Protein AF-A0A9N9EMA4-F1 (afdb_monomer)

Nearest PDB structures (foldseek):
  2ebm-assembly1_A  TM=8.941E-01  e=9.787E-07  Homo sapiens
  7zw0-assembly1_sj  TM=5.920E-01  e=2.512E-02  Saccharomyces cerevisiae W303
  4nf9-assembly2_B  TM=5.350E-01  e=1.406E-02  Homo sapiens
  8ppr-assembly1_K  TM=5.468E-01  e=5.997E-02  Homo sapiens
  2z5d-assembly1_B  TM=5.329E-01  e=2.711E-01  Homo sapiens

Organism: NCBI:txid144679

Solvent-accessible surface area (backbone atoms only — not comparable to full-atom values): 15966 Å² total; per-residue (Å²): 62,40,73,64,73,50,89,72,80,72,51,67,50,72,51,67,34,86,48,73,29,84,63,68,44,36,37,32,85,45,86,70,35,43,33,52,42,82,42,66,48,102,87,69,48,82,46,72,47,76,43,74,72,51,79,83,70,85,80,65,79,85,61,46,43,74,45,66,45,51,51,74,40,74,50,78,40,55,44,41,42,45,81,48,84,75,82,83,80,66,91,53,29,69,58,55,52,48,54,51,50,54,50,46,46,72,76,33,71,87,39,52,48,77,78,50,101,49,30,36,30,39,56,42,61,38,89,72,71,84,49,100,67,55,57,27,36,31,47,33,42,31,62,42,90,54,27,43,69,39,76,50,55,74,48,81,44,80,76,39,67,84,79,54,71,72,53,51,53,49,52,53,50,52,46,52,53,54,45,66,76,34,55,69,38,94,41,66,68,58,46,54,49,52,52,30,54,51,46,35,51,52,52,52,49,51,65,73,67,59,73,84,74,50,70,65,62,53,49,55,49,51,52,50,54,53,50,53,52,54,49,51,52,48,51,50,53,49,51,56,48,50,52,51,51,50,53,51,52,50,49,48,68,74,71,45,98,74,74,62,71,67,58,57,54,50,58,53,62,74,70,74,122

pLDDT: mean 77.34, std 13.59, range [36.72, 95.56]

Radius of gyration: 30.65 Å; Cα contacts (8 Å, |Δi|>4): 320; chains: 1; bounding box: 87×60×68 Å

Mean predicted aligned error: 17.31 Å

InterPro domains:
  IPR006575 RWD domain [PF05773] (95-199)
  IPR006575 RWD domain [PS50908] (99-202)
  IPR006575 RWD domain [SM00591] (99-202)
  IPR008775 Phytanoyl-CoA dioxygenase-like [PF05721] (50-92)
  IPR016135 Ubiquitin-conjugating enzyme/RWD-like [G3DSA:3.10.110.10] (98-201)
  IPR016135 Ubiquitin-conjugating enzyme/RWD-like [SSF54495] (92-201)
  IPR040213 GIR2-like [PTHR12292] (93-237)

Sequence (273 aa):
STFLYTKPLSAIGFWFALEDLPWIMDLCAHPISTRFVRAKTGDGKLTTEFIPIDNEVPYDESQFVNEECKAGTLVLIHGSVLHKSEANRSGHYQEEQQQELEVLRSIYPDELEEISSNEYKIKLEPDEQDSLAPITIALHIKYTPTYPYEIPEISIDTLDGSLSPDDHDKLLQGLLNSAQDSLGMAMIFTLASLLKDELTNLEEQARSQGTRVTVAAFLEWREKSNKEKAEKERIEKRMKHLLNLMLRLWRKVMYDESSDEEEVLNLIRSNTD

Secondary structure (DSSP, 8-state):
--SS--SS---EEEEE-SS-BS---EEEE----EEEEEEE-TTS-EEEEEEESSS--PPPGGG-EE--B-TT-EEEEETTEEEE------S-HHHHHHHHHHHHHHH-TTTEEEEETTEEEEEE--S-TTSSS--EEEEEEE--TTTTSS--EEEEEEEES---HHHHHHHHHHHHHHHHHTTTS--HHHHHHHHHHHHHHHHHHHHHHT----HHHHHHHHHHHHHHHHHHHHHHHHHHHHHHHHHHHHHHHHH-S---HHHHHHHHHTT--

Structure (mmCIF, N/CA/C/O backbone):
data_AF-A0A9N9EMA4-F1
#
_entry.id   AF-A0A9N9EMA4-F1
#
loop_
_atom_site.group_PDB
_atom_site.id
_atom_site.type_symbol
_atom_site.label_atom_id
_atom_site.label_alt_id
_atom_site.label_comp_id
_atom_site.label_asym_id
_atom_site.label_entity_id
_atom_site.label_seq_id
_atom_site.pdbx_PDB_ins_code
_atom_site.Cartn_x
_atom_site.Cartn_y
_atom_site.Cartn_z
_atom_site.occupancy
_atom_site.B_iso_or_equiv
_atom_site.auth_seq_id
_atom_site.auth_comp_id
_atom_site.auth_asym_id
_atom_site.auth_atom_id
_atom_site.pdbx_PDB_model_num
ATOM 1 N N . SER A 1 1 ? 25.010 -3.943 -16.802 1.00 72.31 1 SER A N 1
ATOM 2 C CA . SER A 1 1 ? 24.759 -4.235 -15.377 1.00 72.31 1 SER A CA 1
ATOM 3 C C . SER A 1 1 ? 25.877 -3.676 -14.514 1.00 72.31 1 SER A C 1
ATOM 5 O O . SER A 1 1 ? 26.957 -4.251 -14.429 1.00 72.31 1 SER A O 1
ATOM 7 N N . THR A 1 2 ? 25.622 -2.528 -13.890 1.00 75.06 2 THR A N 1
ATOM 8 C CA . THR A 1 2 ? 26.537 -1.879 -12.938 1.00 75.06 2 THR A CA 1
ATOM 9 C C . THR A 1 2 ? 26.629 -2.661 -11.619 1.00 75.06 2 THR A C 1
ATOM 11 O O . THR A 1 2 ? 27.662 -2.633 -10.959 1.00 75.06 2 THR A O 1
ATOM 14 N N . PHE A 1 3 ? 25.586 -3.417 -11.257 1.00 79.12 3 PHE A N 1
ATOM 15 C CA . PHE A 1 3 ? 25.503 -4.176 -10.003 1.00 79.12 3 PHE A CA 1
ATOM 16 C C . PHE A 1 3 ? 26.267 -5.507 -10.012 1.00 79.12 3 PHE A C 1
ATOM 18 O O . PHE A 1 3 ? 26.845 -5.894 -8.999 1.00 79.12 3 PHE A O 1
ATOM 25 N N . LEU A 1 4 ? 26.284 -6.212 -11.148 1.00 76.38 4 LEU A N 1
ATOM 26 C CA . LEU A 1 4 ? 26.937 -7.517 -11.305 1.00 76.38 4 LEU A CA 1
ATOM 27 C C . LEU A 1 4 ? 28.034 -7.426 -12.368 1.00 76.38 4 LEU A C 1
ATOM 29 O O . LEU A 1 4 ? 27.855 -7.827 -13.518 1.00 76.38 4 LEU A O 1
ATOM 33 N N . TYR A 1 5 ? 29.179 -6.870 -11.971 1.00 80.06 5 TYR A N 1
ATOM 34 C CA . TYR A 1 5 ? 30.322 -6.664 -12.858 1.00 80.06 5 TYR A CA 1
ATOM 35 C C . TYR A 1 5 ? 31.318 -7.835 -12.816 1.00 80.06 5 TYR A C 1
ATOM 37 O O . TYR A 1 5 ? 31.772 -8.250 -11.750 1.00 80.06 5 TYR A O 1
ATOM 45 N N . THR A 1 6 ? 31.719 -8.323 -13.992 1.00 82.81 6 THR A N 1
ATOM 46 C CA . THR A 1 6 ? 32.723 -9.386 -14.186 1.00 82.81 6 THR A CA 1
ATOM 47 C C . THR A 1 6 ? 33.794 -8.926 -15.181 1.00 82.81 6 THR A C 1
ATOM 49 O O . THR A 1 6 ? 33.522 -8.098 -16.049 1.00 82.81 6 THR A O 1
ATOM 52 N N . LYS A 1 7 ? 35.034 -9.427 -15.048 1.00 79.06 7 LYS A N 1
ATOM 53 C CA . LYS A 1 7 ? 36.131 -9.150 -15.995 1.00 79.06 7 LYS A CA 1
ATOM 54 C C . LYS A 1 7 ? 36.783 -10.470 -16.450 1.00 79.06 7 LYS A C 1
ATOM 56 O O . LYS A 1 7 ? 37.479 -11.073 -15.632 1.00 79.06 7 LYS A O 1
ATOM 61 N N . PRO A 1 8 ? 36.605 -10.910 -17.716 1.00 83.00 8 PRO A N 1
ATOM 62 C CA . PRO A 1 8 ? 35.772 -10.304 -18.770 1.00 83.00 8 PRO A CA 1
ATOM 63 C C . PRO A 1 8 ? 34.277 -10.339 -18.416 1.00 83.00 8 PRO A C 1
ATOM 65 O O . PRO A 1 8 ? 33.882 -11.086 -17.523 1.00 83.00 8 PRO A O 1
ATOM 68 N N . LEU A 1 9 ? 33.459 -9.536 -19.104 1.00 80.75 9 LEU A N 1
ATOM 69 C CA . LEU A 1 9 ? 32.008 -9.549 -18.907 1.00 80.75 9 LEU A CA 1
ATOM 70 C C . LEU A 1 9 ? 31.449 -10.920 -19.295 1.00 80.75 9 LEU A C 1
ATOM 72 O O . LEU A 1 9 ? 31.422 -11.276 -20.469 1.00 80.75 9 LEU A O 1
ATOM 76 N N . SER A 1 10 ? 31.043 -11.689 -18.291 1.00 84.75 10 SER A N 1
ATOM 77 C CA . SER A 1 10 ? 30.515 -13.049 -18.435 1.00 84.75 10 SER A CA 1
ATOM 78 C C . SER A 1 10 ? 29.149 -13.237 -17.778 1.00 84.75 10 SER A C 1
ATOM 80 O O . SER A 1 10 ? 28.500 -14.256 -17.998 1.00 84.75 10 SER A O 1
ATOM 82 N N . ALA A 1 11 ? 28.699 -12.269 -16.977 1.00 82.94 11 ALA A N 1
ATOM 83 C CA . ALA A 1 11 ? 27.374 -12.293 -16.376 1.00 82.94 11 ALA A CA 1
ATOM 84 C C . ALA A 1 11 ? 26.292 -12.061 -17.445 1.00 82.94 11 ALA A C 1
ATOM 86 O O . ALA A 1 11 ? 26.328 -11.063 -18.171 1.00 82.94 11 ALA A O 1
ATOM 87 N N . ILE A 1 12 ? 25.325 -12.976 -17.506 1.00 85.06 12 ILE A N 1
ATOM 88 C CA . ILE A 1 12 ? 24.153 -12.912 -18.382 1.00 85.06 12 ILE A CA 1
ATOM 89 C C . ILE A 1 12 ? 22.919 -12.944 -17.482 1.00 85.06 12 ILE A C 1
ATOM 91 O O . ILE A 1 12 ? 22.769 -13.852 -16.664 1.00 85.06 12 ILE A O 1
ATOM 95 N N . GLY A 1 13 ? 22.066 -11.931 -17.611 1.00 84.25 13 GLY A N 1
ATOM 96 C CA . GLY A 1 13 ? 20.731 -11.943 -17.026 1.00 84.25 13 GLY A CA 1
ATOM 97 C C . GLY A 1 13 ? 19.784 -12.728 -17.922 1.00 84.25 13 GLY A C 1
ATOM 98 O O . GLY A 1 13 ? 19.983 -12.804 -19.133 1.00 84.25 13 GLY A O 1
ATOM 99 N N . PHE A 1 14 ? 18.747 -13.311 -17.344 1.00 87.62 14 PHE A N 1
ATOM 100 C CA . PHE A 1 14 ? 17.660 -13.889 -18.116 1.00 87.62 14 PHE A CA 1
ATOM 101 C C . PHE A 1 14 ? 16.342 -13.640 -17.399 1.00 87.62 14 PHE A C 1
ATOM 103 O O . PHE A 1 14 ? 16.311 -13.500 -16.177 1.00 87.62 14 PHE A O 1
ATOM 110 N N . TRP A 1 15 ? 15.263 -13.605 -18.166 1.00 86.19 15 TRP A N 1
ATOM 111 C CA . TRP A 1 15 ? 13.903 -13.532 -17.644 1.00 86.19 15 TRP A CA 1
ATOM 112 C C . TRP A 1 15 ? 12.963 -14.387 -18.495 1.00 86.19 15 TRP A C 1
ATOM 114 O O . TRP A 1 15 ? 13.274 -14.729 -19.639 1.00 86.19 15 TRP A O 1
ATOM 124 N N . PHE A 1 16 ? 11.821 -14.745 -17.924 1.00 89.75 16 PHE A N 1
ATOM 125 C CA . PHE A 1 16 ? 10.746 -15.416 -18.640 1.00 89.75 16 PHE A CA 1
ATOM 126 C C . PHE A 1 16 ? 9.541 -14.487 -18.672 1.00 89.75 16 PHE A C 1
ATOM 128 O O . PHE A 1 16 ? 9.101 -14.026 -17.621 1.00 89.75 16 PHE A O 1
ATOM 135 N N . ALA A 1 17 ? 9.004 -14.238 -19.862 1.00 87.88 17 ALA A N 1
ATOM 136 C CA . ALA A 1 17 ? 7.715 -13.577 -19.991 1.00 87.88 17 ALA A CA 1
ATOM 137 C C . ALA A 1 17 ? 6.626 -14.547 -19.513 1.00 87.88 17 ALA A C 1
ATOM 139 O O . ALA A 1 17 ? 6.469 -15.627 -20.082 1.00 87.88 17 ALA A O 1
ATOM 140 N N . LEU A 1 18 ? 5.913 -14.206 -18.440 1.00 84.88 18 LEU A N 1
ATOM 141 C CA . LEU A 1 18 ? 4.804 -15.027 -17.933 1.00 84.88 18 LEU A CA 1
ATOM 142 C C . LEU A 1 18 ? 3.509 -14.778 -18.715 1.00 84.88 18 LEU A C 1
ATOM 144 O O . LEU A 1 18 ? 2.671 -15.669 -18.822 1.00 84.88 18 LEU A O 1
ATOM 148 N N . GLU A 1 19 ? 3.399 -13.598 -19.315 1.00 83.19 19 GLU A N 1
ATOM 149 C CA . GLU A 1 19 ? 2.277 -13.137 -20.122 1.00 83.19 19 GLU A CA 1
ATOM 150 C C . GLU A 1 19 ? 2.773 -12.457 -21.405 1.00 83.19 19 GLU A C 1
ATOM 152 O O . GLU A 1 19 ? 3.978 -12.273 -21.602 1.00 83.19 19 GLU A O 1
ATOM 157 N N . ASP A 1 20 ? 1.847 -12.142 -22.308 1.00 84.44 20 ASP A N 1
ATOM 158 C CA . ASP A 1 20 ? 2.153 -11.382 -23.515 1.00 84.44 20 ASP A CA 1
ATOM 159 C C . ASP A 1 20 ? 2.475 -9.935 -23.132 1.00 84.44 20 ASP A C 1
ATOM 161 O O . ASP A 1 20 ? 1.630 -9.218 -22.605 1.00 84.44 20 ASP A O 1
ATOM 165 N N . LEU A 1 21 ? 3.692 -9.501 -23.440 1.00 75.88 21 LEU A N 1
ATOM 166 C CA . LEU A 1 21 ? 4.199 -8.170 -23.149 1.00 75.88 21 LEU A CA 1
ATOM 167 C C . LEU A 1 21 ? 4.350 -7.408 -24.472 1.00 75.88 21 LEU A C 1
ATOM 169 O O . LEU A 1 21 ? 5.327 -7.626 -25.194 1.00 75.88 21 LEU A O 1
ATOM 173 N N . PRO A 1 22 ? 3.401 -6.519 -24.819 1.00 69.56 22 PRO A N 1
ATOM 174 C CA . PRO A 1 22 ? 3.507 -5.694 -26.022 1.00 69.56 22 PRO A CA 1
ATOM 175 C C . PRO A 1 22 ? 4.654 -4.680 -25.937 1.00 69.56 22 PRO A C 1
ATOM 177 O O . PRO A 1 22 ? 5.000 -4.072 -26.937 1.00 69.56 22 PRO A O 1
ATOM 180 N N . TRP A 1 23 ? 5.249 -4.505 -24.756 1.00 68.31 23 TRP A N 1
ATOM 181 C CA . TRP A 1 23 ? 6.386 -3.623 -24.535 1.00 68.31 23 TRP A CA 1
ATOM 182 C C . TRP A 1 23 ? 7.182 -4.199 -23.381 1.00 68.31 23 TRP A C 1
ATOM 184 O O . TRP A 1 23 ? 6.759 -4.107 -22.229 1.00 68.31 23 TRP A O 1
ATOM 194 N N . ILE A 1 24 ? 8.294 -4.866 -23.671 1.00 59.44 24 ILE A N 1
ATOM 195 C CA . ILE A 1 24 ? 9.042 -5.519 -22.604 1.00 59.44 24 ILE A CA 1
ATOM 196 C C . ILE A 1 24 ? 9.982 -4.534 -21.907 1.00 59.44 24 ILE A C 1
ATOM 198 O O . ILE A 1 24 ? 10.194 -4.668 -20.706 1.00 59.44 24 ILE A O 1
ATOM 202 N N . MET A 1 25 ? 10.544 -3.564 -22.648 1.00 66.62 25 MET A N 1
ATOM 203 C CA . MET A 1 25 ? 11.559 -2.631 -22.150 1.00 66.62 25 MET A CA 1
ATOM 204 C C . MET A 1 25 ? 12.140 -1.725 -23.224 1.00 66.62 25 MET A C 1
ATOM 206 O O . MET A 1 25 ? 12.281 -2.162 -24.361 1.00 66.62 25 MET A O 1
ATOM 210 N N . ASP A 1 26 ? 12.669 -0.577 -22.804 1.00 68.56 26 ASP A N 1
ATOM 211 C CA . ASP A 1 26 ? 13.637 0.185 -23.587 1.00 68.56 26 ASP A CA 1
ATOM 212 C C . ASP A 1 26 ? 15.054 -0.333 -23.289 1.00 68.56 26 ASP A C 1
ATOM 214 O O . ASP A 1 26 ? 15.593 -0.166 -22.184 1.00 68.56 26 ASP A O 1
ATOM 218 N N . LEU A 1 27 ? 15.671 -0.976 -24.284 1.00 77.31 27 LEU A N 1
ATOM 219 C CA . LEU A 1 27 ? 17.009 -1.564 -24.186 1.00 77.31 27 LEU A CA 1
ATOM 220 C C . LEU A 1 27 ? 17.984 -0.877 -25.140 1.00 77.31 27 LEU A C 1
ATOM 222 O O . LEU A 1 27 ? 17.665 -0.652 -26.305 1.00 77.31 27 LEU A O 1
ATOM 226 N N . CYS A 1 28 ? 19.213 -0.629 -24.687 1.00 78.75 28 CYS A N 1
ATOM 227 C CA . CYS A 1 28 ? 20.312 -0.275 -25.584 1.00 78.75 28 CYS A CA 1
ATOM 228 C C . CYS A 1 28 ? 21.607 -0.991 -25.182 1.00 78.75 28 CYS A C 1
ATOM 230 O O . CYS A 1 28 ? 21.853 -1.284 -24.008 1.00 78.75 28 CYS A O 1
ATOM 232 N N . ALA A 1 29 ? 22.449 -1.319 -26.160 1.00 80.25 29 ALA A N 1
ATOM 233 C CA . ALA A 1 29 ? 23.765 -1.887 -25.893 1.00 80.25 29 ALA A CA 1
ATOM 234 C C . ALA A 1 29 ? 24.763 -0.752 -25.637 1.00 80.25 29 ALA A C 1
ATOM 236 O O . ALA A 1 29 ? 25.068 0.008 -26.552 1.00 80.25 29 ALA A O 1
ATOM 237 N N . HIS A 1 30 ? 25.311 -0.666 -24.422 1.00 79.62 30 HIS A N 1
ATOM 238 C CA . HIS A 1 30 ? 26.237 0.405 -24.050 1.00 79.62 30 HIS A CA 1
ATOM 239 C C . HIS A 1 30 ? 27.379 -0.091 -23.151 1.00 79.62 30 HIS A C 1
ATOM 241 O O . HIS A 1 30 ? 27.178 -0.970 -22.305 1.00 79.62 30 HIS A O 1
ATOM 247 N N . PRO A 1 31 ? 28.600 0.456 -23.282 1.00 80.00 31 PRO A N 1
ATOM 248 C CA . PRO A 1 31 ? 29.682 0.165 -22.349 1.00 80.00 31 PRO A CA 1
ATOM 249 C C . PRO A 1 31 ? 29.303 0.504 -20.902 1.00 80.00 31 PRO A C 1
ATOM 251 O O . PRO A 1 31 ? 28.641 1.502 -20.621 1.00 80.00 31 PRO A O 1
ATOM 254 N N . ILE A 1 32 ? 29.758 -0.322 -19.961 1.00 77.69 32 ILE A N 1
ATOM 255 C CA . ILE A 1 32 ? 29.522 -0.092 -18.534 1.00 77.69 32 ILE A CA 1
ATOM 256 C C . ILE A 1 32 ? 30.494 0.985 -18.042 1.00 77.69 32 ILE A C 1
ATOM 258 O O . ILE A 1 32 ? 31.699 0.750 -18.004 1.00 77.69 32 ILE A O 1
ATOM 262 N N . SER A 1 33 ? 29.973 2.138 -17.622 1.00 80.06 33 SER A N 1
ATOM 263 C CA . SER A 1 33 ? 30.776 3.250 -17.093 1.00 80.06 33 SER A CA 1
ATOM 264 C C . SER A 1 33 ? 31.091 3.116 -15.600 1.00 80.06 33 SER A C 1
ATOM 266 O O . SER A 1 33 ? 32.135 3.582 -15.145 1.00 80.06 33 SER A O 1
ATOM 268 N N . THR A 1 34 ? 30.228 2.450 -14.827 1.00 83.75 34 THR A N 1
ATOM 269 C CA . THR A 1 34 ? 30.353 2.328 -13.366 1.00 83.75 34 THR A CA 1
ATOM 270 C C . THR A 1 34 ? 30.107 0.902 -12.878 1.00 83.75 34 THR A C 1
ATOM 272 O O . THR A 1 34 ? 29.371 0.126 -13.486 1.00 83.75 34 THR A O 1
ATOM 275 N N . ARG A 1 35 ? 30.712 0.536 -11.746 1.00 85.62 35 ARG A N 1
ATOM 276 C CA . ARG A 1 35 ? 30.407 -0.712 -11.032 1.00 85.62 35 ARG A CA 1
ATOM 277 C C . ARG A 1 35 ? 30.084 -0.449 -9.572 1.00 85.62 35 ARG A C 1
ATOM 279 O O . ARG A 1 35 ? 30.743 0.353 -8.920 1.00 85.62 35 ARG A O 1
ATOM 286 N N . PHE A 1 36 ? 29.113 -1.187 -9.063 1.00 87.19 36 PHE A N 1
ATOM 287 C CA . PHE A 1 36 ? 28.751 -1.236 -7.660 1.00 87.19 36 PHE A CA 1
ATOM 288 C C . PHE A 1 36 ? 29.726 -2.142 -6.909 1.00 87.19 36 PHE A C 1
ATOM 290 O O . PHE A 1 36 ? 29.945 -3.294 -7.293 1.00 87.19 36 PHE A O 1
ATOM 297 N N . VAL A 1 37 ? 30.334 -1.632 -5.843 1.00 86.62 37 VAL A N 1
ATOM 298 C CA . VAL A 1 37 ? 31.290 -2.374 -5.019 1.00 86.62 37 VAL A CA 1
ATOM 299 C C . VAL A 1 37 ? 30.958 -2.239 -3.542 1.00 86.62 37 VAL A C 1
ATOM 301 O O . VAL A 1 3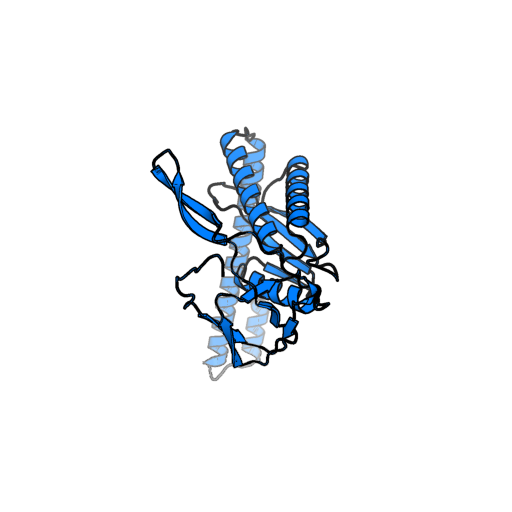7 ? 30.397 -1.242 -3.093 1.00 86.62 37 VAL A O 1
ATOM 304 N N . ARG A 1 38 ? 31.343 -3.252 -2.761 1.00 86.75 38 ARG A N 1
ATOM 305 C CA . ARG A 1 38 ? 31.397 -3.123 -1.302 1.00 86.75 38 ARG A CA 1
ATOM 306 C C . ARG A 1 38 ? 32.630 -2.310 -0.930 1.00 86.75 38 ARG A C 1
ATOM 308 O O . ARG A 1 38 ? 33.738 -2.664 -1.329 1.00 86.75 38 ARG A O 1
ATOM 315 N N . ALA A 1 39 ? 32.429 -1.280 -0.126 1.00 84.06 39 ALA A N 1
ATOM 316 C CA . ALA A 1 39 ? 33.472 -0.405 0.382 1.00 84.06 39 ALA A CA 1
ATOM 317 C C . ALA A 1 39 ? 33.503 -0.431 1.913 1.00 84.06 39 ALA A C 1
ATOM 319 O O . ALA A 1 39 ? 32.638 -1.019 2.567 1.00 84.06 39 ALA A O 1
ATOM 320 N N . LYS A 1 40 ? 34.535 0.179 2.497 1.00 85.25 40 LYS A N 1
ATOM 321 C CA . LYS A 1 40 ? 34.630 0.398 3.942 1.00 85.25 40 LYS A CA 1
ATOM 322 C C . LYS A 1 40 ? 34.674 1.889 4.215 1.00 85.25 40 LYS A C 1
ATOM 324 O O . LYS A 1 40 ? 35.474 2.594 3.606 1.00 85.25 40 LYS A O 1
ATOM 329 N N . THR A 1 41 ? 33.849 2.353 5.140 1.00 79.00 41 THR A N 1
ATOM 330 C CA . THR A 1 41 ? 33.943 3.715 5.668 1.00 79.00 41 THR A CA 1
ATOM 331 C C . THR A 1 41 ? 35.192 3.857 6.547 1.00 79.00 41 THR A C 1
ATOM 333 O O . THR A 1 41 ? 35.785 2.862 6.974 1.00 79.00 41 THR A O 1
ATOM 336 N N . GLY A 1 42 ? 35.630 5.093 6.812 1.00 76.50 42 GLY A N 1
ATOM 337 C CA . GLY A 1 42 ? 36.849 5.371 7.592 1.00 76.50 42 GLY A CA 1
ATOM 338 C C . GLY A 1 42 ? 36.845 4.804 9.023 1.00 76.50 42 GLY A C 1
ATOM 339 O O . GLY A 1 42 ? 37.906 4.615 9.609 1.00 76.50 42 GLY A O 1
ATOM 340 N N . ASP A 1 43 ? 35.669 4.477 9.561 1.00 82.81 43 ASP A N 1
ATOM 341 C CA . ASP A 1 43 ? 35.428 3.805 10.845 1.00 82.81 43 ASP A CA 1
ATOM 342 C C . ASP A 1 43 ? 35.364 2.263 10.737 1.00 82.81 43 ASP A C 1
ATOM 344 O O . ASP A 1 43 ? 35.086 1.576 11.718 1.00 82.81 43 ASP A O 1
ATOM 348 N N . GLY A 1 44 ? 35.632 1.694 9.557 1.00 82.12 44 GLY A N 1
ATOM 349 C CA . GLY A 1 44 ? 35.716 0.250 9.325 1.00 82.12 44 GLY A CA 1
ATOM 350 C C . GLY A 1 44 ? 34.380 -0.459 9.081 1.00 82.12 44 GLY A C 1
ATOM 351 O O . GLY A 1 44 ? 34.388 -1.678 8.874 1.00 82.12 44 GLY A O 1
ATOM 352 N N . LYS A 1 45 ? 33.248 0.259 9.061 1.00 86.19 45 LYS A N 1
ATOM 353 C CA . LYS A 1 45 ? 31.943 -0.318 8.698 1.00 86.19 45 LYS A CA 1
ATOM 354 C C . LYS A 1 45 ? 31.879 -0.620 7.203 1.00 86.19 45 LYS A C 1
ATOM 356 O O . LYS A 1 45 ? 32.481 0.064 6.380 1.00 86.19 45 LYS A O 1
ATOM 361 N N . LEU A 1 46 ? 31.154 -1.680 6.852 1.00 86.25 46 LEU A N 1
ATOM 362 C CA . LEU A 1 46 ? 30.902 -2.030 5.457 1.00 86.25 46 LEU A CA 1
ATOM 363 C C . LEU A 1 46 ? 29.816 -1.113 4.893 1.00 86.25 46 LEU A C 1
ATOM 365 O O . LEU A 1 46 ? 28.759 -0.958 5.496 1.00 86.25 46 LEU A O 1
ATOM 369 N N . THR A 1 47 ? 30.085 -0.546 3.725 1.00 87.94 47 THR A N 1
ATOM 370 C CA . THR A 1 47 ? 29.142 0.235 2.924 1.00 87.94 47 THR A CA 1
ATOM 371 C C . THR A 1 47 ? 29.185 -0.252 1.474 1.00 87.94 47 THR A C 1
ATOM 373 O O . THR A 1 47 ? 29.888 -1.212 1.138 1.00 87.94 47 THR A O 1
ATOM 376 N N . THR A 1 48 ? 28.437 0.402 0.601 1.00 89.81 48 THR A N 1
ATOM 377 C CA . THR A 1 48 ? 28.458 0.174 -0.839 1.00 89.81 48 THR A CA 1
ATOM 378 C C . THR A 1 48 ? 28.602 1.491 -1.579 1.00 89.81 48 THR A C 1
ATOM 380 O O . THR A 1 48 ? 28.013 2.488 -1.174 1.00 89.81 48 THR A O 1
ATOM 383 N N . GLU A 1 49 ? 29.352 1.491 -2.673 1.00 89.69 49 GLU A N 1
ATOM 384 C CA . GLU A 1 49 ? 29.545 2.670 -3.516 1.00 89.69 49 GLU A CA 1
ATOM 385 C C . GLU A 1 49 ? 29.611 2.277 -4.995 1.00 89.69 49 GLU A C 1
ATOM 387 O O . GLU A 1 49 ? 29.897 1.127 -5.339 1.00 89.69 49 GLU A O 1
ATOM 392 N N . PHE A 1 50 ? 29.356 3.241 -5.877 1.00 88.19 50 PHE A N 1
ATOM 393 C CA . PHE A 1 50 ? 29.610 3.093 -7.305 1.00 88.19 50 PHE A CA 1
ATOM 394 C C . PHE A 1 50 ? 30.971 3.691 -7.632 1.00 88.19 50 PHE A C 1
ATOM 396 O O . PHE A 1 50 ? 31.215 4.863 -7.356 1.00 88.19 50 PHE A O 1
ATOM 403 N N . ILE A 1 51 ? 31.843 2.896 -8.248 1.00 86.50 51 ILE A N 1
ATOM 404 C CA . ILE A 1 51 ? 33.144 3.361 -8.726 1.00 86.50 51 ILE A CA 1
ATOM 405 C C . ILE A 1 51 ? 33.187 3.369 -10.257 1.00 86.50 51 ILE A C 1
ATOM 407 O O . ILE A 1 51 ? 32.663 2.440 -10.886 1.00 86.50 51 ILE A O 1
ATOM 411 N N . PRO A 1 52 ? 33.813 4.384 -10.872 1.00 85.25 52 PRO A N 1
ATOM 412 C CA . PRO A 1 52 ? 33.974 4.445 -12.318 1.00 85.25 52 PRO A CA 1
ATOM 413 C C . PRO A 1 52 ? 34.903 3.325 -12.810 1.00 85.25 52 PRO A C 1
ATOM 415 O O . PRO A 1 52 ? 35.843 2.925 -12.117 1.00 85.25 52 PRO A O 1
ATOM 418 N N . ILE A 1 53 ? 34.613 2.799 -13.999 1.00 77.25 53 ILE A N 1
ATOM 419 C CA . ILE A 1 53 ? 35.421 1.778 -14.682 1.00 77.25 53 ILE A CA 1
ATOM 420 C C . ILE A 1 53 ? 36.254 2.424 -15.791 1.00 77.25 53 ILE A C 1
ATOM 422 O O . ILE A 1 53 ? 37.454 2.172 -15.843 1.00 77.25 53 ILE A O 1
ATOM 426 N N . ASP A 1 54 ? 35.622 3.278 -16.602 1.00 69.06 54 ASP A N 1
ATOM 427 C CA . ASP A 1 54 ? 36.204 4.056 -17.704 1.00 69.06 54 ASP A CA 1
ATOM 428 C C . ASP A 1 54 ? 35.574 5.469 -17.739 1.00 69.06 54 ASP A C 1
ATOM 430 O O . ASP A 1 54 ? 34.681 5.772 -16.943 1.00 69.06 54 ASP A O 1
ATOM 434 N N . ASN A 1 55 ? 36.030 6.345 -18.648 1.00 66.88 55 ASN A N 1
ATOM 435 C CA . ASN A 1 55 ? 35.418 7.665 -18.867 1.00 66.88 55 ASN A CA 1
ATOM 436 C C . ASN A 1 55 ? 33.917 7.518 -19.168 1.00 66.88 55 ASN A C 1
ATOM 438 O O . ASN A 1 55 ? 33.531 6.647 -19.948 1.00 66.88 55 ASN A O 1
ATOM 442 N N . GLU A 1 56 ? 33.083 8.386 -18.589 1.00 65.94 56 GLU A N 1
ATOM 443 C CA . GLU A 1 56 ? 31.652 8.424 -18.899 1.00 65.94 56 GLU A CA 1
ATOM 444 C C . GLU A 1 56 ? 31.447 8.613 -20.405 1.00 65.94 56 GLU A C 1
ATOM 446 O O . GLU A 1 56 ? 31.799 9.645 -20.976 1.00 65.94 56 GLU A O 1
ATOM 451 N N . VAL A 1 57 ? 30.887 7.591 -21.051 1.00 73.06 57 VAL A N 1
ATOM 452 C CA . VAL A 1 57 ? 30.405 7.679 -22.427 1.00 73.06 57 VAL A CA 1
ATOM 453 C C . VAL A 1 57 ? 28.914 7.995 -22.337 1.00 73.06 57 VAL A C 1
ATOM 455 O O . VAL A 1 57 ? 28.169 7.148 -21.833 1.00 73.06 57 VAL A O 1
ATOM 458 N N . PRO A 1 58 ? 28.457 9.176 -22.786 1.00 77.44 58 PRO A N 1
ATOM 459 C CA . PRO A 1 58 ? 27.032 9.464 -22.888 1.00 77.44 58 PRO A CA 1
ATOM 460 C C . PRO A 1 58 ? 26.364 8.430 -23.797 1.00 77.44 58 PRO A C 1
ATOM 462 O O . PRO A 1 58 ? 26.927 8.069 -24.833 1.00 77.44 58 PRO A O 1
ATOM 465 N N . TYR A 1 59 ? 25.192 7.938 -23.409 1.00 75.88 59 TYR A N 1
ATOM 466 C CA . TYR A 1 59 ? 24.356 7.131 -24.293 1.00 75.88 59 TYR A CA 1
ATOM 467 C C . TYR A 1 59 ? 23.395 8.039 -25.061 1.00 75.88 59 TYR A C 1
ATOM 469 O O . TYR A 1 59 ? 22.988 9.092 -24.570 1.00 75.88 59 TYR A O 1
ATOM 477 N N . ASP A 1 60 ? 23.053 7.636 -26.277 1.00 83.44 60 ASP A N 1
ATOM 478 C CA . ASP A 1 60 ? 22.073 8.321 -27.113 1.00 83.44 60 ASP A CA 1
ATOM 479 C C . ASP A 1 60 ? 20.687 7.729 -26.832 1.00 83.44 60 ASP A C 1
ATOM 481 O O . ASP A 1 60 ? 20.473 6.529 -27.010 1.00 83.44 60 ASP A O 1
ATOM 485 N N . GLU A 1 61 ? 19.745 8.558 -26.377 1.00 80.62 61 GLU A N 1
ATOM 486 C CA . GLU A 1 61 ? 18.380 8.116 -26.066 1.00 80.62 61 GLU A CA 1
ATOM 487 C C . GLU A 1 61 ? 17.655 7.521 -27.282 1.00 80.62 61 GLU A C 1
ATOM 489 O O . GLU A 1 61 ? 16.787 6.671 -27.118 1.00 80.62 61 GLU A O 1
ATOM 494 N N . SER A 1 62 ? 18.043 7.891 -28.507 1.00 83.12 62 SER A N 1
ATOM 495 C CA . SER A 1 62 ? 17.443 7.341 -29.728 1.00 83.12 62 SER A CA 1
ATOM 496 C C . SER A 1 62 ? 17.846 5.892 -30.028 1.00 83.12 62 SER A C 1
ATOM 498 O O . SER A 1 62 ? 17.250 5.256 -30.895 1.00 83.12 62 SER A O 1
ATOM 500 N N . GLN A 1 63 ? 18.850 5.355 -29.325 1.00 84.44 63 GLN A N 1
ATOM 501 C CA . GLN A 1 63 ? 19.308 3.972 -29.492 1.00 84.44 63 GLN A CA 1
ATOM 502 C C . GLN A 1 63 ? 18.510 2.966 -28.665 1.00 84.44 63 GLN A C 1
ATOM 504 O O . GLN A 1 63 ? 18.744 1.762 -28.791 1.00 84.44 63 GLN A O 1
ATOM 509 N N . PHE A 1 64 ? 17.610 3.439 -27.804 1.00 83.75 64 PHE A N 1
ATOM 510 C CA . PHE A 1 64 ? 16.733 2.563 -27.049 1.00 83.75 64 PHE A CA 1
ATOM 511 C C . PHE A 1 64 ? 15.666 1.993 -27.972 1.00 83.75 64 PHE A C 1
ATOM 513 O O . PHE A 1 64 ? 14.953 2.725 -28.658 1.00 83.75 64 PHE A O 1
ATOM 520 N N . VAL A 1 65 ? 15.591 0.668 -27.996 1.00 81.75 65 VAL A N 1
ATOM 521 C CA . VAL A 1 65 ? 14.587 -0.064 -28.759 1.00 81.75 65 VAL A CA 1
ATOM 522 C C . VAL A 1 65 ? 13.638 -0.762 -27.809 1.00 81.75 65 VAL A C 1
ATOM 524 O O . VAL A 1 65 ? 14.063 -1.325 -26.796 1.00 81.75 65 VAL A O 1
ATOM 527 N N . ASN A 1 66 ? 12.362 -0.706 -28.171 1.00 77.38 66 ASN A N 1
ATOM 528 C CA . ASN A 1 66 ? 11.312 -1.444 -27.508 1.00 77.38 66 ASN A CA 1
ATOM 529 C C . ASN A 1 66 ? 11.089 -2.767 -28.240 1.00 77.38 66 ASN A C 1
ATOM 531 O O . ASN A 1 66 ? 10.948 -2.776 -29.463 1.00 77.38 66 ASN A O 1
ATOM 535 N N . GLU A 1 67 ? 11.081 -3.868 -27.497 1.00 77.81 67 GLU A N 1
ATOM 536 C CA . GLU A 1 67 ? 10.864 -5.204 -28.049 1.00 77.81 67 GLU A CA 1
ATOM 537 C C . GLU A 1 67 ? 9.601 -5.817 -27.443 1.00 77.81 67 GLU A C 1
ATOM 539 O O . GLU A 1 67 ? 9.420 -5.818 -26.221 1.00 77.81 67 GLU A O 1
ATOM 544 N N . GLU A 1 68 ? 8.736 -6.359 -28.300 1.00 82.44 68 GLU A N 1
ATOM 545 C CA . GLU A 1 68 ? 7.565 -7.122 -27.873 1.00 82.44 68 GLU A CA 1
ATOM 546 C C . GLU A 1 68 ? 7.963 -8.564 -27.549 1.00 82.44 68 GLU A C 1
ATOM 548 O O . GLU A 1 68 ? 8.872 -9.145 -28.149 1.00 82.44 68 GLU A O 1
ATOM 553 N N . CYS A 1 69 ? 7.248 -9.188 -26.621 1.00 83.38 69 CYS A N 1
ATOM 554 C CA . CYS A 1 69 ? 7.572 -10.525 -26.162 1.00 83.38 69 CYS A CA 1
ATOM 555 C C . CYS A 1 69 ? 6.311 -11.317 -25.830 1.00 83.38 69 CYS A C 1
ATOM 557 O O . CYS A 1 69 ? 5.388 -10.808 -25.203 1.00 83.38 69 CYS A O 1
ATOM 559 N N . LYS A 1 70 ? 6.254 -12.580 -26.252 1.00 90.00 70 LYS A N 1
ATOM 560 C CA . LYS A 1 70 ? 5.107 -13.458 -25.987 1.00 90.00 70 LYS A CA 1
ATOM 561 C C . LYS A 1 70 ? 5.289 -14.255 -24.706 1.00 90.00 70 LYS A C 1
ATOM 563 O O . LYS A 1 70 ? 6.423 -14.590 -24.350 1.00 90.00 70 LYS A O 1
ATOM 568 N N . ALA A 1 71 ? 4.180 -14.627 -24.074 1.00 92.00 71 ALA A N 1
ATOM 569 C CA . ALA A 1 71 ? 4.181 -15.515 -22.920 1.00 92.00 71 ALA A CA 1
ATOM 570 C C . ALA A 1 71 ? 5.004 -16.788 -23.207 1.00 92.00 71 ALA A C 1
ATOM 572 O O . ALA A 1 71 ? 4.906 -17.396 -24.274 1.00 92.00 71 ALA A O 1
ATOM 573 N N . GLY A 1 72 ? 5.842 -17.187 -22.253 1.00 90.88 72 GLY A N 1
ATOM 574 C CA . GLY A 1 72 ? 6.758 -18.324 -22.354 1.00 90.88 72 GLY A CA 1
ATOM 575 C C . GLY A 1 72 ? 8.106 -18.023 -23.018 1.00 90.88 72 GLY A C 1
ATOM 576 O O . GLY A 1 72 ? 8.958 -18.910 -23.082 1.00 90.88 72 GLY A O 1
ATOM 577 N N . THR A 1 73 ? 8.343 -16.798 -23.490 1.00 92.00 73 THR A N 1
ATOM 578 C CA . THR A 1 73 ? 9.628 -16.428 -24.098 1.00 92.00 73 THR A CA 1
ATOM 579 C C . THR A 1 73 ? 10.715 -16.270 -23.034 1.00 92.00 73 THR A C 1
ATOM 581 O O . THR A 1 73 ? 10.542 -15.549 -22.050 1.00 92.00 73 THR A O 1
ATOM 584 N N . LEU A 1 74 ? 11.864 -16.913 -23.259 1.00 90.50 74 LEU A N 1
ATOM 585 C CA . LEU A 1 74 ? 13.103 -16.666 -22.523 1.00 90.50 74 LEU A CA 1
ATOM 586 C C . LEU A 1 74 ? 13.905 -15.588 -23.249 1.00 90.50 74 LEU A C 1
ATOM 588 O O . LEU A 1 74 ? 14.349 -15.817 -24.374 1.00 90.50 74 LEU A O 1
ATOM 592 N N . VAL A 1 75 ? 14.161 -14.457 -22.599 1.00 86.62 75 VAL A N 1
ATOM 593 C CA . VAL A 1 75 ? 15.111 -13.470 -23.137 1.00 86.62 75 VAL A CA 1
ATOM 594 C C . VAL A 1 75 ? 16.392 -13.509 -22.327 1.00 86.62 75 VAL A C 1
ATOM 596 O O . VAL A 1 75 ? 16.383 -13.660 -21.103 1.00 86.62 75 VAL A O 1
ATOM 599 N N . LEU A 1 76 ? 17.497 -13.351 -23.044 1.00 87.75 76 LEU A N 1
ATOM 600 C CA . LEU A 1 76 ? 18.840 -13.285 -22.500 1.00 87.75 76 LEU A CA 1
ATOM 601 C C . LEU A 1 76 ? 19.337 -11.844 -22.585 1.00 87.75 76 LEU A C 1
ATOM 603 O O . LEU A 1 76 ? 19.355 -11.244 -23.657 1.00 87.75 76 LEU A O 1
ATOM 607 N N . ILE A 1 77 ? 19.770 -11.304 -21.453 1.00 84.44 77 ILE A N 1
ATOM 608 C CA . ILE A 1 77 ? 20.237 -9.930 -21.309 1.00 84.44 77 ILE A CA 1
ATOM 609 C C . ILE A 1 77 ? 21.745 -9.968 -21.082 1.00 84.44 77 ILE A C 1
ATOM 611 O O . ILE A 1 77 ? 22.237 -10.426 -20.046 1.00 84.44 77 ILE A O 1
ATOM 615 N N . HIS A 1 78 ? 22.499 -9.484 -22.066 1.00 86.06 78 HIS A N 1
ATOM 616 C CA . HIS A 1 78 ? 23.949 -9.388 -21.952 1.00 86.06 78 HIS A CA 1
ATOM 617 C C . HIS A 1 78 ? 24.350 -8.338 -20.902 1.00 86.06 78 HIS A C 1
ATOM 619 O O . HIS A 1 78 ? 23.684 -7.318 -20.733 1.00 86.06 78 HIS A O 1
ATOM 625 N N . GLY A 1 79 ? 25.483 -8.537 -20.220 1.00 79.94 79 GLY A N 1
ATOM 626 C CA . GLY A 1 79 ? 25.952 -7.644 -19.154 1.00 79.94 79 GLY A CA 1
ATOM 627 C C . GLY A 1 79 ? 26.194 -6.184 -19.571 1.00 79.94 79 GLY A C 1
ATOM 628 O O . GLY A 1 79 ? 26.279 -5.326 -18.695 1.00 79.94 79 GLY A O 1
ATOM 629 N N . SER A 1 80 ? 26.267 -5.884 -20.870 1.00 81.81 80 SER A N 1
ATOM 630 C CA . SER A 1 80 ? 26.405 -4.531 -21.442 1.00 81.81 80 SER A CA 1
ATOM 631 C C . SER A 1 80 ? 25.081 -3.894 -21.881 1.00 81.81 80 SER A C 1
ATOM 633 O O . SER A 1 80 ? 25.090 -2.837 -22.498 1.00 81.81 80 SER A O 1
ATOM 635 N N . VAL A 1 81 ? 23.942 -4.540 -21.644 1.00 82.19 81 VAL A N 1
ATOM 636 C CA . VAL A 1 81 ? 22.645 -3.925 -21.935 1.00 82.19 81 VAL A CA 1
ATOM 637 C C . VAL A 1 81 ? 22.325 -2.927 -20.823 1.00 82.19 81 VAL A C 1
ATOM 639 O O . VAL A 1 81 ? 22.422 -3.255 -19.632 1.00 82.19 81 VAL A O 1
ATOM 642 N N . LEU A 1 82 ? 21.995 -1.699 -21.219 1.00 79.06 82 LEU A N 1
ATOM 643 C CA . LEU A 1 82 ? 21.333 -0.728 -20.364 1.00 79.06 82 LEU A CA 1
ATOM 644 C C . LEU A 1 82 ? 19.834 -0.951 -20.456 1.00 79.06 82 LEU A C 1
ATOM 646 O O . LEU A 1 82 ? 19.272 -1.095 -21.539 1.00 79.06 82 LEU A O 1
ATOM 650 N N . HIS A 1 83 ? 19.225 -0.985 -19.282 1.00 74.81 83 HIS A N 1
ATOM 651 C CA . HIS A 1 83 ? 17.793 -1.055 -19.111 1.00 74.81 83 HIS A CA 1
ATOM 652 C C . HIS A 1 83 ? 17.282 0.340 -18.752 1.00 74.81 83 HIS A C 1
ATOM 654 O O . HIS A 1 83 ? 17.820 0.959 -17.829 1.00 74.81 83 HIS A O 1
ATOM 660 N N . LYS A 1 84 ? 16.242 0.801 -19.448 1.00 70.31 84 LYS A N 1
ATOM 661 C CA . LYS A 1 84 ? 15.445 1.961 -19.062 1.00 70.31 84 LYS A CA 1
ATOM 662 C C .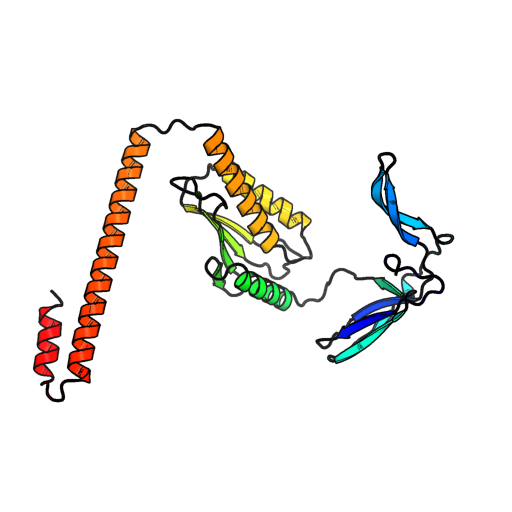 LYS A 1 84 ? 13.994 1.515 -18.861 1.00 70.31 84 LYS A C 1
ATOM 664 O O . LYS A 1 84 ? 13.367 0.989 -19.774 1.00 70.31 84 LYS A O 1
ATOM 669 N N . SER A 1 85 ? 13.472 1.736 -17.660 1.00 63.00 85 SER A N 1
ATOM 670 C CA . SER A 1 85 ? 12.044 1.620 -17.361 1.00 63.00 85 SER A CA 1
ATOM 671 C C . SER A 1 85 ? 11.489 3.023 -17.159 1.00 63.00 85 SER A C 1
ATOM 673 O O . SER A 1 85 ? 11.824 3.679 -16.170 1.00 63.00 85 SER A O 1
ATOM 675 N N . GLU A 1 86 ? 10.679 3.504 -18.098 1.00 63.84 86 GLU A N 1
ATOM 676 C CA . GLU A 1 86 ? 9.858 4.693 -17.865 1.00 63.84 86 GLU A CA 1
ATOM 677 C C . GLU A 1 86 ? 8.635 4.342 -17.003 1.00 63.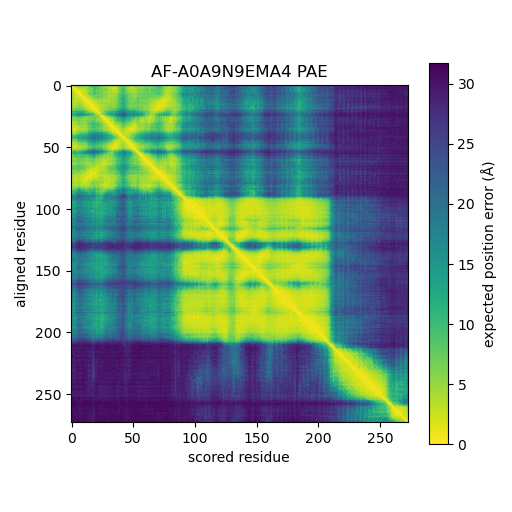84 86 GLU A C 1
ATOM 679 O O . GLU A 1 86 ? 8.290 3.172 -16.837 1.00 63.84 86 GLU A O 1
ATOM 684 N N . ALA A 1 87 ? 7.981 5.358 -16.432 1.00 61.22 87 ALA A N 1
ATOM 685 C CA . ALA A 1 87 ? 6.725 5.158 -15.714 1.00 61.22 87 ALA A CA 1
ATOM 686 C C . ALA A 1 87 ? 5.665 4.549 -16.652 1.00 61.22 87 ALA A C 1
ATOM 688 O O . ALA A 1 87 ? 5.514 5.004 -17.790 1.00 61.22 87 ALA A O 1
ATOM 689 N N . ASN A 1 88 ? 4.922 3.548 -16.170 1.00 57.50 88 ASN A N 1
ATOM 690 C CA . ASN A 1 88 ? 3.927 2.811 -16.951 1.00 57.50 88 ASN A CA 1
ATOM 691 C C . ASN A 1 88 ? 2.699 3.673 -17.301 1.00 57.50 88 ASN A C 1
ATOM 693 O O . ASN A 1 88 ? 1.652 3.563 -16.677 1.00 57.50 88 ASN A O 1
ATOM 697 N N . ARG A 1 89 ? 2.777 4.524 -18.326 1.00 60.94 89 ARG A N 1
ATOM 698 C CA . ARG A 1 89 ? 1.641 5.361 -18.768 1.00 60.94 89 ARG A CA 1
ATOM 699 C C . ARG A 1 89 ? 0.619 4.605 -19.622 1.00 60.94 89 ARG A C 1
ATOM 701 O O . ARG A 1 89 ? -0.115 5.233 -20.388 1.00 60.94 89 ARG A O 1
ATOM 708 N N . SER A 1 90 ? 0.599 3.277 -19.550 1.00 61.44 90 SER A N 1
ATOM 709 C CA . SER A 1 90 ? -0.415 2.494 -20.239 1.00 61.44 90 SER A CA 1
ATOM 710 C C . SER A 1 90 ? -1.796 2.882 -19.681 1.00 61.44 90 SER A C 1
ATOM 712 O O . SER A 1 90 ? -1.960 3.093 -18.483 1.00 61.44 90 SER A O 1
ATOM 714 N N . GLY A 1 91 ? -2.799 3.066 -20.542 1.00 65.19 91 GLY A N 1
ATOM 715 C CA . GLY A 1 91 ? -4.139 3.520 -20.130 1.00 65.19 91 GLY A CA 1
ATOM 716 C C . GLY A 1 91 ? -4.955 2.471 -19.360 1.00 65.19 91 GLY A C 1
ATOM 717 O O . GLY A 1 91 ? -6.178 2.584 -19.296 1.00 65.19 91 GLY A O 1
ATOM 718 N N . HIS A 1 92 ? -4.304 1.438 -18.820 1.00 78.69 92 HIS A N 1
ATOM 719 C CA . HIS A 1 92 ? -4.910 0.266 -18.186 1.00 78.69 92 HIS A CA 1
ATOM 720 C C . HIS A 1 92 ? -5.148 0.481 -16.682 1.00 78.69 92 HIS A C 1
ATOM 722 O O . HIS A 1 92 ? -4.940 -0.416 -15.871 1.00 78.69 92 HIS A O 1
ATOM 728 N N . TYR A 1 93 ? -5.633 1.664 -16.295 1.00 84.81 93 TYR A N 1
ATOM 729 C CA . TYR A 1 93 ? -5.854 2.026 -14.886 1.00 84.81 93 TYR A CA 1
ATOM 730 C C . TYR A 1 93 ? -6.782 1.046 -14.158 1.00 84.81 93 TYR A C 1
ATOM 732 O O . TYR A 1 93 ? -6.587 0.753 -12.986 1.00 84.81 93 TYR A O 1
ATOM 740 N N . GLN A 1 94 ? -7.775 0.497 -14.863 1.00 84.56 94 GLN A N 1
ATOM 741 C CA . GLN A 1 94 ? -8.701 -0.481 -14.288 1.00 84.56 94 GLN A CA 1
ATOM 742 C C . GLN A 1 94 ? -8.020 -1.808 -13.941 1.00 84.56 94 GLN A C 1
ATOM 744 O O . GLN A 1 94 ? -8.365 -2.414 -12.932 1.00 84.56 94 GLN A O 1
ATOM 749 N N . GLU A 1 95 ? -7.069 -2.259 -14.759 1.00 84.31 95 GLU A N 1
ATOM 750 C CA . GLU A 1 95 ? -6.327 -3.495 -14.498 1.00 84.31 95 GLU A CA 1
ATOM 751 C C . GLU A 1 95 ? -5.374 -3.294 -13.314 1.00 84.31 95 GLU A C 1
ATOM 753 O O . GLU A 1 95 ? -5.344 -4.129 -12.415 1.00 84.31 95 GLU A O 1
ATOM 758 N N . GLU A 1 96 ? -4.679 -2.152 -13.246 1.00 83.81 96 GLU A N 1
ATOM 759 C CA . GLU A 1 96 ? -3.810 -1.810 -12.109 1.00 83.81 96 GLU A CA 1
ATOM 760 C C . GLU A 1 96 ? -4.599 -1.702 -10.791 1.00 83.81 96 GLU A C 1
ATOM 762 O O . GLU A 1 96 ? -4.182 -2.250 -9.771 1.00 83.81 96 GLU A O 1
ATOM 767 N N . GLN A 1 97 ? -5.776 -1.067 -10.818 1.00 89.94 97 GLN A N 1
ATOM 768 C CA . GLN A 1 97 ? -6.681 -0.985 -9.664 1.00 89.94 97 GLN A CA 1
ATOM 769 C C . GLN A 1 97 ? -7.157 -2.369 -9.207 1.00 89.94 97 GLN A C 1
ATOM 771 O O . GLN A 1 97 ? -7.217 -2.640 -8.010 1.00 89.94 97 GLN A O 1
ATOM 776 N N . GLN A 1 98 ? -7.482 -3.262 -10.148 1.00 88.94 98 GLN A N 1
ATOM 777 C CA . GLN A 1 98 ? -7.897 -4.630 -9.827 1.00 88.94 98 GLN A CA 1
ATOM 778 C C . GLN A 1 98 ? -6.757 -5.444 -9.218 1.00 88.94 98 GLN A C 1
ATOM 780 O O . GLN A 1 98 ? -6.975 -6.128 -8.221 1.00 88.94 98 GLN A O 1
ATOM 785 N N . GLN A 1 99 ? -5.549 -5.341 -9.775 1.00 86.62 99 GLN A N 1
ATOM 786 C CA . GLN A 1 99 ? -4.369 -6.021 -9.242 1.00 86.62 99 GLN A CA 1
ATOM 787 C C . GLN A 1 99 ? -4.047 -5.548 -7.821 1.00 86.62 99 GLN A C 1
ATOM 789 O O . GLN A 1 99 ? -3.805 -6.374 -6.942 1.00 86.62 99 GLN A O 1
ATOM 794 N N . GLU A 1 100 ? -4.091 -4.235 -7.564 1.00 91.38 100 GLU A N 1
ATOM 795 C CA . GLU A 1 100 ? -3.898 -3.710 -6.209 1.00 91.38 100 GLU A CA 1
ATOM 796 C C . GLU A 1 100 ? -4.986 -4.227 -5.257 1.00 91.38 100 GLU A C 1
ATOM 798 O O . GLU A 1 100 ? -4.668 -4.697 -4.166 1.00 91.38 100 GLU A O 1
ATOM 803 N N . LEU A 1 101 ? -6.256 -4.222 -5.673 1.00 90.12 101 LEU A N 1
ATOM 804 C CA . LEU A 1 101 ? -7.355 -4.714 -4.841 1.00 90.12 101 LEU A CA 1
ATOM 805 C C . LEU A 1 101 ? -7.221 -6.210 -4.516 1.00 90.12 101 LEU A C 1
ATOM 807 O O . LEU A 1 101 ? -7.484 -6.618 -3.386 1.00 90.12 101 LEU A O 1
ATOM 811 N N . GLU A 1 102 ? -6.778 -7.039 -5.464 1.00 88.19 102 GLU A N 1
ATOM 812 C CA . GLU A 1 102 ? -6.483 -8.455 -5.207 1.00 88.19 102 GLU A CA 1
ATOM 813 C C . GLU A 1 102 ? -5.369 -8.637 -4.173 1.00 88.19 102 GLU A C 1
ATOM 815 O O . GLU A 1 102 ? -5.483 -9.478 -3.275 1.00 88.19 102 GLU A O 1
ATOM 820 N N . VAL A 1 103 ? -4.321 -7.815 -4.251 1.00 89.56 103 VAL A N 1
ATOM 821 C CA . VAL A 1 103 ? -3.256 -7.799 -3.245 1.00 89.56 103 VAL A CA 1
ATOM 822 C C . VAL A 1 103 ? -3.822 -7.386 -1.886 1.00 89.56 103 VAL A C 1
ATOM 824 O O . VAL A 1 103 ? -3.595 -8.092 -0.904 1.00 89.56 103 VAL A O 1
ATOM 827 N N . LEU A 1 104 ? -4.617 -6.318 -1.814 1.00 89.88 104 LEU A N 1
ATOM 828 C CA . LEU A 1 104 ? -5.223 -5.850 -0.563 1.00 89.88 104 LEU A CA 1
ATOM 829 C C . LEU A 1 104 ? -6.145 -6.897 0.067 1.00 89.88 104 LEU A C 1
ATOM 831 O O . LEU A 1 104 ? -6.070 -7.095 1.274 1.00 89.88 104 LEU A O 1
ATOM 835 N N . ARG A 1 105 ? -6.930 -7.636 -0.727 1.00 86.56 105 ARG A N 1
ATOM 836 C CA . ARG A 1 105 ? -7.737 -8.772 -0.240 1.00 86.56 105 ARG A CA 1
ATOM 837 C C . ARG A 1 105 ? -6.890 -9.858 0.416 1.00 86.56 105 ARG A C 1
ATOM 839 O O . ARG A 1 105 ? -7.333 -10.499 1.362 1.00 86.56 105 ARG A O 1
ATOM 846 N N . SER A 1 106 ? -5.685 -10.096 -0.101 1.00 88.62 106 SER A N 1
ATOM 847 C CA . SER A 1 106 ? -4.773 -11.092 0.469 1.00 88.62 106 SER A CA 1
ATOM 848 C C . SER A 1 106 ? -4.089 -10.612 1.751 1.00 88.62 106 SER A C 1
ATOM 850 O O . SER A 1 106 ? -3.762 -11.433 2.607 1.00 88.62 106 SER A O 1
ATOM 852 N N . ILE A 1 107 ? -3.881 -9.297 1.878 1.00 89.69 107 ILE A N 1
ATOM 853 C CA . ILE A 1 107 ? -3.256 -8.670 3.048 1.00 89.69 107 ILE A CA 1
ATOM 854 C C . ILE A 1 107 ? -4.276 -8.497 4.182 1.00 89.69 107 ILE A C 1
ATOM 856 O O . ILE A 1 107 ? -3.942 -8.772 5.331 1.00 89.69 107 ILE A O 1
ATOM 860 N N . TYR A 1 108 ? -5.499 -8.077 3.851 1.00 89.38 108 TYR A N 1
ATOM 861 C CA . TYR A 1 108 ? -6.578 -7.726 4.781 1.00 89.38 108 TYR A CA 1
ATOM 862 C C . TYR A 1 108 ? -7.838 -8.570 4.516 1.00 89.38 108 TYR A C 1
ATOM 864 O O . TYR A 1 108 ? -8.843 -8.046 4.031 1.00 89.38 108 TYR A O 1
ATOM 872 N N . PRO A 1 109 ? -7.803 -9.891 4.762 1.00 86.75 109 PRO A N 1
ATOM 873 C CA . PRO A 1 109 ? -8.914 -10.776 4.418 1.00 86.75 109 PRO A CA 1
ATOM 874 C C . PRO A 1 109 ? -10.174 -10.534 5.261 1.00 86.75 109 PRO A C 1
ATOM 876 O O . PRO A 1 109 ? -11.276 -10.772 4.769 1.00 86.75 109 PRO A O 1
ATOM 879 N N . ASP A 1 110 ? -10.017 -10.076 6.507 1.00 90.12 110 ASP A N 1
ATOM 880 C CA . ASP A 1 110 ? -11.117 -9.895 7.462 1.00 90.12 110 ASP A CA 1
ATOM 881 C C . ASP A 1 110 ? -11.432 -8.408 7.716 1.00 90.12 110 ASP A C 1
ATOM 883 O O . ASP A 1 110 ? -12.514 -8.068 8.198 1.00 90.12 110 ASP A O 1
ATOM 887 N N . GLU A 1 111 ? -10.494 -7.513 7.396 1.00 92.56 111 GLU A N 1
ATOM 888 C CA . GLU A 1 111 ? -10.577 -6.077 7.663 1.00 92.56 111 GLU A CA 1
ATOM 889 C C . GLU A 1 111 ? -11.032 -5.242 6.457 1.00 92.56 111 GLU A C 1
ATOM 891 O O . GLU A 1 111 ? -11.403 -4.077 6.627 1.00 92.56 111 GLU A O 1
ATOM 896 N N . LEU A 1 112 ? -10.981 -5.804 5.245 1.00 92.06 112 LEU A N 1
ATOM 897 C CA . LEU A 1 112 ? -11.397 -5.133 4.016 1.00 92.06 112 LEU A CA 1
ATOM 898 C C . LEU A 1 112 ? -12.910 -5.288 3.791 1.00 92.06 112 LEU A C 1
ATOM 900 O O . LEU A 1 112 ? -13.415 -6.381 3.541 1.00 92.06 112 LEU A O 1
ATOM 904 N N . GLU A 1 113 ? -13.632 -4.171 3.801 1.00 92.69 113 GLU A N 1
ATOM 905 C CA . GLU A 1 113 ? -15.051 -4.088 3.453 1.00 92.69 113 GLU A CA 1
ATOM 906 C C . GLU A 1 113 ? -15.228 -3.443 2.073 1.00 92.69 113 GLU A C 1
ATOM 908 O O . GLU A 1 113 ? -15.055 -2.236 1.892 1.00 92.69 113 GLU A O 1
ATOM 913 N N . GLU A 1 114 ? -15.608 -4.242 1.080 1.00 90.69 114 GLU A N 1
ATOM 914 C CA . GLU A 1 114 ? -15.849 -3.758 -0.279 1.00 90.69 114 GLU A CA 1
ATOM 915 C C . GLU A 1 114 ? -17.266 -3.197 -0.436 1.00 90.69 114 GLU A C 1
ATOM 917 O O . GLU A 1 114 ? -18.259 -3.898 -0.226 1.00 90.69 114 GLU A O 1
ATOM 922 N N . ILE A 1 115 ? -17.365 -1.933 -0.853 1.00 91.81 115 ILE A N 1
ATOM 923 C CA . ILE A 1 115 ? -18.642 -1.262 -1.137 1.00 91.81 115 ILE A CA 1
ATOM 924 C C . ILE A 1 115 ? -18.960 -1.383 -2.631 1.00 91.81 115 ILE A C 1
ATOM 926 O O . ILE A 1 115 ? -20.095 -1.664 -3.021 1.00 91.81 115 ILE A O 1
ATOM 930 N N . SER A 1 116 ? -17.951 -1.189 -3.480 1.00 89.00 116 SER A N 1
ATOM 931 C CA . SER A 1 116 ? -18.032 -1.355 -4.930 1.00 89.00 116 SER A CA 1
ATOM 932 C C . SER A 1 116 ? -16.668 -1.740 -5.512 1.00 89.00 116 SER A C 1
ATOM 934 O O . SER A 1 116 ? -15.677 -1.806 -4.793 1.00 89.00 116 SER A O 1
ATOM 936 N N . SER A 1 117 ? -16.584 -1.940 -6.832 1.00 80.19 117 SER A N 1
ATOM 937 C CA . SER A 1 117 ? -15.308 -2.217 -7.513 1.00 80.19 117 SER A CA 1
ATOM 938 C C . SER A 1 117 ? -14.261 -1.108 -7.355 1.00 80.19 117 SER A C 1
ATOM 940 O O . SER A 1 117 ? -13.083 -1.354 -7.589 1.00 80.19 117 SER A O 1
ATOM 942 N N . ASN A 1 118 ? -14.689 0.107 -6.997 1.00 87.88 118 ASN A N 1
ATOM 943 C CA . ASN A 1 118 ? -13.836 1.291 -6.933 1.00 87.88 118 ASN A CA 1
ATOM 944 C C . ASN A 1 118 ? -13.848 1.943 -5.545 1.00 87.88 118 ASN A C 1
ATOM 946 O O . ASN A 1 118 ? -13.250 2.999 -5.386 1.00 87.88 118 ASN A O 1
ATOM 950 N N . GLU A 1 119 ? -14.567 1.383 -4.573 1.00 94.62 119 GLU A N 1
ATOM 951 C CA . GLU A 1 119 ? -14.775 1.993 -3.258 1.00 94.62 119 GLU A CA 1
ATOM 952 C C . GLU A 1 119 ? -14.804 0.911 -2.184 1.00 94.62 119 GLU A C 1
ATOM 954 O O . GLU A 1 119 ? -15.573 -0.050 -2.276 1.00 94.62 119 GLU A O 1
ATOM 959 N N . TYR A 1 120 ? -13.966 1.063 -1.168 1.00 94.06 120 TYR A N 1
ATOM 960 C CA . TYR A 1 120 ? -13.828 0.090 -0.091 1.00 94.06 120 TYR A CA 1
ATOM 961 C C . TYR A 1 120 ? -13.277 0.745 1.172 1.00 94.06 120 TYR A C 1
ATOM 963 O O . TYR A 1 120 ? -12.731 1.852 1.153 1.00 94.06 120 TYR A O 1
ATOM 971 N N . LYS A 1 121 ? -13.433 0.046 2.293 1.00 95.50 121 LYS A N 1
ATOM 972 C CA . LYS A 1 121 ? -12.937 0.460 3.601 1.00 95.50 121 LYS A CA 1
ATOM 973 C C . LYS A 1 121 ? -11.970 -0.578 4.141 1.00 95.50 121 LYS A C 1
ATOM 975 O O . LYS A 1 121 ? -12.241 -1.767 4.053 1.00 95.50 121 LYS A O 1
ATOM 980 N N . ILE A 1 122 ? -10.862 -0.129 4.715 1.00 93.88 122 ILE A N 1
ATOM 981 C CA . ILE A 1 122 ? -9.924 -0.984 5.443 1.00 93.88 122 ILE A CA 1
ATOM 982 C C . ILE A 1 122 ? -10.038 -0.625 6.915 1.00 93.88 122 ILE A C 1
ATOM 984 O O . ILE A 1 122 ? -9.739 0.504 7.310 1.00 93.88 122 ILE A O 1
ATOM 988 N N . LYS A 1 123 ? -10.489 -1.574 7.729 1.00 93.81 123 LYS A N 1
ATOM 989 C CA . LYS A 1 123 ? -10.494 -1.426 9.179 1.00 93.81 123 LYS A CA 1
ATOM 990 C C . LYS A 1 123 ? -9.062 -1.551 9.706 1.00 93.81 123 LYS A C 1
ATOM 992 O O . LYS A 1 123 ? -8.368 -2.519 9.422 1.00 93.81 123 LYS A O 1
ATOM 997 N N . LEU A 1 124 ? -8.618 -0.568 10.479 1.00 90.25 124 LEU A N 1
ATOM 998 C CA . LEU A 1 124 ? -7.270 -0.495 11.025 1.00 90.25 124 LEU A CA 1
ATOM 999 C C . LEU A 1 124 ? -7.330 -0.347 12.542 1.00 90.25 124 LEU A C 1
ATOM 1001 O O . LEU A 1 124 ? -8.057 0.489 13.086 1.00 90.25 124 LEU A O 1
ATOM 1005 N N . GLU A 1 125 ? -6.532 -1.177 13.202 1.00 86.81 125 GLU A N 1
ATOM 1006 C CA . GLU A 1 125 ? -6.353 -1.209 14.647 1.00 86.81 125 GLU A CA 1
ATOM 1007 C C . GLU A 1 125 ? -4.851 -1.064 14.963 1.00 86.81 125 GLU A C 1
ATOM 1009 O O . GLU A 1 125 ? -4.023 -1.592 14.210 1.00 86.81 125 GLU A O 1
ATOM 1014 N N . PRO A 1 126 ? -4.484 -0.352 16.039 1.00 83.06 126 PRO A N 1
ATOM 1015 C CA . PRO A 1 126 ? -3.100 -0.232 16.489 1.00 83.06 126 PRO A CA 1
ATOM 1016 C C . PRO A 1 126 ? -2.530 -1.582 16.945 1.00 83.06 126 PRO A C 1
ATOM 1018 O O . PRO A 1 126 ? -3.263 -2.471 17.384 1.00 83.06 126 PRO A O 1
ATOM 1021 N N . ASP A 1 127 ? -1.208 -1.742 16.833 1.00 73.19 127 ASP A N 1
ATOM 1022 C CA . ASP A 1 127 ? -0.537 -3.028 17.087 1.00 73.19 127 ASP A CA 1
ATOM 1023 C C . ASP A 1 127 ? -0.550 -3.447 18.569 1.00 73.19 127 ASP A C 1
ATOM 1025 O O . ASP A 1 127 ? -0.550 -4.640 18.883 1.00 73.19 127 ASP A O 1
ATOM 1029 N N . GLU A 1 128 ? -0.603 -2.487 19.495 1.00 65.06 128 GLU A N 1
ATOM 1030 C CA . GLU A 1 128 ? -0.622 -2.744 20.936 1.00 65.06 128 GLU A CA 1
ATOM 1031 C C . GLU A 1 128 ? -2.023 -2.551 21.543 1.00 65.06 128 GLU A C 1
ATOM 1033 O O . GLU A 1 128 ? -2.359 -1.498 22.076 1.00 65.06 128 GLU A O 1
ATOM 1038 N N . GLN A 1 129 ? -2.833 -3.614 21.583 1.00 58.41 129 GLN A N 1
ATOM 1039 C CA . GLN A 1 129 ? -4.157 -3.627 22.243 1.00 58.41 129 GLN A CA 1
ATOM 1040 C C . GLN A 1 129 ? -4.095 -3.661 23.791 1.00 58.41 129 GLN A C 1
ATOM 1042 O O . GLN A 1 129 ? -4.968 -4.213 24.462 1.00 58.41 129 GLN A O 1
ATOM 1047 N N . ASP A 1 130 ? -3.059 -3.076 24.391 1.00 54.56 130 ASP A N 1
ATOM 1048 C CA . ASP A 1 130 ? -2.892 -2.972 25.850 1.00 54.56 130 ASP A CA 1
ATOM 1049 C C . ASP A 1 130 ? -3.847 -1.926 26.470 1.00 54.56 130 ASP A C 1
ATOM 1051 O O . ASP A 1 130 ? -3.997 -1.829 27.695 1.00 54.56 130 ASP A O 1
ATOM 1055 N N . SER A 1 131 ? -4.496 -1.121 25.621 1.00 54.44 131 SER A N 1
ATOM 1056 C CA . SER A 1 131 ? -5.527 -0.160 25.996 1.00 54.44 131 SER A CA 1
ATOM 1057 C C . SER A 1 131 ? -6.877 -0.848 26.231 1.00 54.44 131 SER A C 1
ATOM 1059 O O . SER A 1 131 ? -7.341 -1.670 25.448 1.00 54.44 131 SER A O 1
ATOM 1061 N N . LEU A 1 132 ? -7.576 -0.451 27.298 1.00 54.28 132 LEU A N 1
ATOM 1062 C CA . LEU A 1 132 ? -8.943 -0.902 27.606 1.00 54.28 132 LEU A CA 1
ATOM 1063 C C . LEU A 1 132 ? -9.992 -0.442 26.569 1.00 54.28 132 LEU A C 1
ATOM 1065 O O . LEU A 1 132 ? -11.132 -0.908 26.623 1.00 54.28 132 LEU A O 1
ATOM 1069 N N . ALA A 1 133 ? -9.628 0.481 25.674 1.00 60.28 133 ALA A N 1
ATOM 1070 C CA . ALA A 1 133 ? -10.444 0.964 24.565 1.00 60.28 133 ALA A CA 1
ATOM 1071 C C . ALA A 1 133 ? -9.517 1.389 23.406 1.00 60.28 133 ALA A C 1
ATOM 1073 O O . ALA A 1 133 ? -9.137 2.563 23.358 1.00 60.28 133 ALA A O 1
ATOM 1074 N N . PRO A 1 134 ? -9.099 0.457 22.531 1.00 69.50 134 PRO A N 1
ATOM 1075 C CA . PRO A 1 134 ? -8.245 0.795 21.402 1.00 69.50 134 PRO A CA 1
ATOM 1076 C C . PRO A 1 134 ? -8.991 1.685 20.400 1.00 69.50 134 PRO A C 1
ATOM 1078 O O . PRO A 1 134 ? -10.191 1.508 20.162 1.00 69.50 134 PRO A O 1
ATOM 1081 N N . ILE A 1 135 ? -8.286 2.655 19.830 1.00 79.62 135 ILE A N 1
ATOM 1082 C CA . ILE A 1 135 ? -8.792 3.520 18.771 1.00 79.62 135 ILE A CA 1
ATOM 1083 C C . ILE A 1 135 ? -8.830 2.697 17.490 1.00 79.62 135 ILE A C 1
ATOM 1085 O O . ILE A 1 135 ? -7.802 2.270 16.980 1.00 79.62 135 ILE A O 1
ATOM 1089 N N . THR A 1 136 ? -10.025 2.491 16.955 1.00 85.56 136 THR A N 1
ATOM 1090 C CA . THR A 1 136 ? -10.227 1.769 15.700 1.00 85.56 136 THR A CA 1
ATOM 1091 C C . THR A 1 136 ? -10.754 2.729 14.653 1.00 85.56 136 THR A C 1
ATOM 1093 O O . THR A 1 136 ? -11.753 3.421 14.874 1.00 85.56 136 THR A O 1
ATOM 1096 N N . ILE A 1 137 ? -10.104 2.749 13.497 1.00 90.25 137 ILE A N 1
ATOM 1097 C CA . ILE A 1 137 ? -10.451 3.617 12.375 1.00 90.25 137 ILE A CA 1
ATOM 1098 C C . ILE A 1 137 ? -10.755 2.757 11.149 1.00 90.25 137 ILE A C 1
ATOM 1100 O O . ILE A 1 137 ? -10.111 1.739 10.926 1.00 90.25 137 ILE A O 1
ATOM 1104 N N . ALA A 1 138 ? -11.696 3.189 10.315 1.00 92.38 138 ALA A N 1
ATOM 1105 C CA . ALA A 1 138 ? -11.827 2.713 8.947 1.00 92.38 138 ALA A CA 1
ATOM 1106 C C . ALA A 1 138 ? -11.214 3.732 7.977 1.00 92.38 138 ALA A C 1
ATOM 1108 O O . ALA A 1 138 ? -11.648 4.886 7.907 1.00 92.38 138 ALA A O 1
ATOM 1109 N N . LEU A 1 139 ? -10.211 3.296 7.217 1.00 94.12 139 LEU A N 1
ATOM 1110 C CA . LEU A 1 139 ? -9.683 4.033 6.078 1.00 94.12 139 LEU A CA 1
ATOM 1111 C C . LEU A 1 139 ? -10.597 3.789 4.884 1.00 94.12 139 LEU A C 1
ATOM 1113 O O . LEU A 1 139 ? -10.641 2.683 4.351 1.00 94.12 139 LEU A O 1
ATOM 1117 N N . HIS A 1 140 ? -11.328 4.812 4.471 1.00 95.56 140 HIS A N 1
ATOM 1118 C CA . HIS A 1 140 ? -12.219 4.747 3.328 1.00 95.56 140 HIS A CA 1
ATOM 1119 C C . HIS A 1 140 ? -11.537 5.322 2.090 1.00 95.56 140 HIS A C 1
ATOM 1121 O O . HIS A 1 140 ? -11.028 6.445 2.114 1.00 95.56 140 HIS A O 1
ATOM 1127 N N . ILE A 1 141 ? -11.523 4.526 1.023 1.00 95.56 141 ILE A N 1
ATOM 1128 C CA . ILE A 1 141 ? -10.830 4.824 -0.223 1.00 95.56 141 ILE A CA 1
ATOM 1129 C C . ILE A 1 141 ? -11.799 4.661 -1.376 1.00 95.56 141 ILE A C 1
ATOM 1131 O O . ILE A 1 141 ? -12.485 3.644 -1.492 1.00 95.56 141 ILE A O 1
ATOM 1135 N N . LYS A 1 142 ? -11.778 5.641 -2.276 1.00 95.25 142 LYS A N 1
ATOM 1136 C CA . LYS A 1 142 ? -12.449 5.558 -3.564 1.00 95.25 142 LYS A CA 1
ATOM 1137 C C . LYS A 1 142 ? -11.496 5.921 -4.694 1.00 95.25 142 LYS A C 1
ATOM 1139 O O . LYS A 1 142 ? -10.957 7.028 -4.747 1.00 95.25 142 LYS A O 1
ATOM 1144 N N . TYR A 1 143 ? -11.287 4.976 -5.604 1.00 93.44 143 TYR A N 1
ATOM 1145 C CA . TYR A 1 143 ? -10.407 5.144 -6.751 1.00 93.44 143 TYR A CA 1
ATOM 1146 C C . TYR A 1 143 ? -10.937 6.207 -7.709 1.00 93.44 143 TYR A C 1
ATOM 1148 O O . TYR A 1 143 ? -12.108 6.205 -8.105 1.00 93.44 143 TYR A O 1
ATOM 1156 N N . THR A 1 144 ? -10.037 7.089 -8.133 1.00 93.06 144 THR A N 1
ATOM 1157 C CA . THR A 1 144 ? -10.271 7.975 -9.270 1.00 93.06 144 THR A CA 1
ATOM 1158 C C . THR A 1 144 ? -10.071 7.206 -10.581 1.00 93.06 144 THR A C 1
ATOM 1160 O O . THR A 1 144 ? -9.358 6.199 -10.617 1.00 93.06 144 THR A O 1
ATOM 1163 N N . PRO A 1 145 ? -10.657 7.662 -11.703 1.00 89.75 145 PRO A N 1
ATOM 1164 C CA . PRO A 1 145 ? -10.505 6.984 -12.992 1.00 89.75 145 PRO A CA 1
ATOM 1165 C C . PRO A 1 145 ? -9.056 6.869 -13.483 1.00 89.75 145 PRO A C 1
ATOM 1167 O O . PRO A 1 145 ? -8.784 6.036 -14.343 1.00 89.75 145 PRO A O 1
ATOM 1170 N N . THR A 1 146 ? -8.154 7.715 -12.973 1.00 89.12 146 THR A N 1
ATOM 1171 C CA . THR A 1 146 ? -6.744 7.769 -13.385 1.00 89.12 146 THR A CA 1
ATOM 1172 C C . THR A 1 146 ? -5.763 7.344 -12.291 1.00 89.12 146 THR A C 1
ATOM 1174 O O . THR A 1 146 ? -4.552 7.398 -12.500 1.00 89.12 146 THR A O 1
ATOM 1177 N N . TYR A 1 147 ? -6.257 6.879 -11.139 1.00 89.75 147 TYR A N 1
ATOM 1178 C CA . TYR A 1 147 ? -5.430 6.249 -10.111 1.00 89.75 147 TYR A CA 1
ATOM 1179 C C . TYR A 1 147 ? -4.582 5.113 -10.722 1.00 89.75 147 TYR A C 1
ATOM 1181 O O . TYR A 1 147 ? -5.153 4.316 -11.477 1.00 89.75 147 TYR A O 1
ATOM 1189 N N . PRO A 1 148 ? -3.267 5.015 -10.414 1.00 88.75 148 PRO A N 1
ATOM 1190 C CA . PRO A 1 148 ? -2.520 5.699 -9.338 1.00 88.75 148 PRO A CA 1
ATOM 1191 C C . PRO A 1 148 ? -1.868 7.050 -9.698 1.00 88.75 148 PRO A C 1
ATOM 1193 O O . PRO A 1 148 ? -1.066 7.587 -8.930 1.00 88.75 148 PRO A O 1
ATOM 1196 N N . TYR A 1 149 ? -2.174 7.624 -10.862 1.00 86.69 149 TYR A N 1
ATOM 1197 C CA . TYR A 1 149 ? -1.619 8.917 -11.300 1.00 86.69 149 TYR A CA 1
ATOM 1198 C C . TYR A 1 149 ? -2.343 10.131 -10.716 1.00 86.69 149 TYR A C 1
ATOM 1200 O O . TYR A 1 149 ? -1.874 11.262 -10.845 1.00 86.69 149 TYR A O 1
ATOM 1208 N N . GLU A 1 150 ? -3.468 9.886 -10.063 1.00 90.25 150 GLU A N 1
ATOM 1209 C CA . GLU A 1 150 ? -4.270 10.860 -9.347 1.00 90.25 150 GLU A CA 1
ATOM 1210 C C . GLU A 1 150 ? -4.585 10.293 -7.964 1.00 90.25 150 GLU A C 1
ATOM 1212 O O . GLU A 1 150 ? -4.844 9.097 -7.816 1.00 90.25 150 GLU A O 1
ATOM 1217 N N . ILE A 1 151 ? -4.548 11.158 -6.951 1.00 91.81 151 ILE A N 1
ATOM 1218 C CA . ILE A 1 151 ? -4.814 10.779 -5.562 1.00 91.81 151 ILE A CA 1
ATOM 1219 C C . ILE A 1 151 ? -6.264 10.271 -5.459 1.00 91.81 151 ILE A C 1
ATOM 1221 O O . ILE A 1 151 ? -7.167 10.925 -5.990 1.00 91.81 151 ILE A O 1
ATOM 1225 N N . PRO A 1 152 ? -6.513 9.123 -4.803 1.00 93.88 152 PRO A N 1
ATOM 1226 C CA . PRO A 1 152 ? -7.870 8.634 -4.594 1.00 93.88 152 PRO A CA 1
ATOM 1227 C C . PRO A 1 152 ? -8.633 9.545 -3.621 1.00 93.88 152 PRO A C 1
ATOM 1229 O O . PRO A 1 152 ? -8.041 10.308 -2.860 1.00 93.88 152 PRO A O 1
ATOM 1232 N N . GLU A 1 153 ? -9.961 9.462 -3.599 1.00 93.19 153 GLU A N 1
ATOM 1233 C CA . GLU A 1 153 ? -10.724 10.118 -2.535 1.00 93.19 153 GLU A CA 1
ATOM 1234 C C . GLU A 1 153 ? -10.475 9.344 -1.230 1.00 93.19 153 GLU A C 1
ATOM 1236 O O . GLU A 1 153 ? -10.818 8.165 -1.126 1.00 93.19 153 GLU A O 1
ATOM 1241 N N . ILE A 1 154 ? -9.836 10.001 -0.258 1.00 93.38 154 ILE A N 1
ATOM 1242 C CA . ILE A 1 154 ? -9.457 9.417 1.033 1.00 93.38 154 ILE A CA 1
ATOM 1243 C C . ILE A 1 154 ? -10.300 10.061 2.131 1.00 93.38 154 ILE A C 1
ATOM 1245 O O . ILE A 1 154 ? -10.349 11.287 2.254 1.00 93.38 154 ILE A O 1
ATOM 1249 N N . SER A 1 155 ? -10.924 9.238 2.969 1.00 90.50 155 SER A N 1
ATOM 1250 C CA . SER A 1 155 ? -11.606 9.690 4.182 1.00 90.50 155 SER A CA 1
ATOM 1251 C C . SER A 1 155 ? -11.357 8.741 5.349 1.00 90.50 155 SER A C 1
ATOM 1253 O O . SER A 1 155 ? -11.130 7.549 5.161 1.00 90.50 155 SER A O 1
ATOM 1255 N N . ILE A 1 156 ? -11.399 9.283 6.563 1.00 90.06 156 ILE A N 1
ATOM 1256 C CA . ILE A 1 156 ? -11.101 8.561 7.801 1.00 90.06 156 ILE A CA 1
ATOM 1257 C C . ILE A 1 156 ? -12.364 8.545 8.664 1.00 90.06 156 ILE A C 1
ATOM 1259 O O . ILE A 1 156 ? -12.821 9.610 9.087 1.00 90.06 156 ILE A O 1
ATOM 1263 N N . ASP A 1 157 ? -12.886 7.352 8.955 1.00 87.25 157 ASP A N 1
ATOM 1264 C CA . ASP A 1 157 ? -14.048 7.152 9.825 1.00 87.25 157 ASP A CA 1
ATOM 1265 C C . ASP A 1 157 ? -13.615 6.532 11.161 1.00 87.25 157 ASP A C 1
ATOM 1267 O O . ASP A 1 157 ? -13.040 5.446 11.195 1.00 87.25 157 ASP A O 1
ATOM 1271 N N . THR A 1 158 ? -13.917 7.176 12.287 1.00 86.12 158 THR A N 1
ATOM 1272 C CA . THR A 1 158 ? -13.647 6.601 13.616 1.00 86.12 158 THR A CA 1
ATOM 1273 C C . THR A 1 158 ? -14.744 5.602 13.984 1.00 86.12 158 THR A C 1
ATOM 1275 O O . THR A 1 158 ? -15.908 5.991 14.100 1.00 86.12 158 THR A O 1
ATOM 1278 N N . LEU A 1 159 ? -14.388 4.329 14.180 1.00 82.12 159 LEU A N 1
ATOM 1279 C CA . LEU A 1 159 ? -15.326 3.267 14.561 1.00 82.12 159 LEU A CA 1
ATOM 1280 C C . LEU A 1 159 ? -15.421 3.121 16.081 1.00 82.12 159 LEU A C 1
ATOM 1282 O O . LEU A 1 159 ? -16.516 3.186 16.637 1.00 82.12 159 LEU A O 1
ATOM 1286 N N . ASP A 1 160 ? -14.271 2.981 16.742 1.00 78.06 160 ASP A N 1
ATOM 1287 C CA . ASP A 1 160 ? -14.164 2.836 18.194 1.00 78.06 160 ASP A CA 1
ATOM 1288 C C . ASP A 1 160 ? -13.106 3.798 18.754 1.00 78.06 160 ASP A C 1
ATOM 1290 O O . ASP A 1 160 ? -12.104 4.103 18.108 1.00 78.06 160 ASP A O 1
ATOM 1294 N N . GLY A 1 161 ? -13.336 4.297 19.972 1.00 73.75 161 GLY A N 1
ATOM 1295 C CA . GLY A 1 161 ? -12.480 5.297 20.618 1.00 73.75 161 GLY A CA 1
ATOM 1296 C C . GLY A 1 161 ? -12.882 6.746 20.316 1.00 73.75 161 GLY A C 1
ATOM 1297 O O . GLY A 1 161 ? -13.950 7.029 19.776 1.00 73.75 161 GLY A O 1
ATOM 1298 N N . SER A 1 162 ? -12.040 7.694 20.733 1.00 71.06 162 SER A N 1
ATOM 1299 C CA . SER A 1 162 ? -12.246 9.124 20.482 1.00 71.06 162 SER A CA 1
ATOM 1300 C C . SER A 1 162 ? -10.970 9.754 19.946 1.00 71.06 162 SER A C 1
ATOM 1302 O O . SER A 1 162 ? -9.960 9.775 20.649 1.00 71.06 162 SER A O 1
ATOM 1304 N N . LEU A 1 163 ? -11.044 10.312 18.741 1.00 73.00 163 LEU A N 1
ATOM 1305 C CA . LEU A 1 163 ? -9.991 11.136 18.155 1.00 73.00 163 LEU A CA 1
ATOM 1306 C C . LEU A 1 163 ? -10.369 12.606 18.289 1.00 73.00 163 LEU A C 1
ATOM 1308 O O . LEU A 1 163 ? -11.518 12.988 18.053 1.00 73.00 163 LEU A O 1
ATOM 1312 N N . SER A 1 164 ? -9.399 13.427 18.685 1.00 79.12 164 SER A N 1
ATOM 1313 C CA . SER A 1 164 ? -9.549 14.878 18.632 1.00 79.12 164 SER A CA 1
ATOM 1314 C C . SER A 1 164 ? -9.731 15.319 17.174 1.00 79.12 164 SER A C 1
ATOM 1316 O O . SER A 1 164 ? -9.071 14.748 16.303 1.00 79.12 164 SER A O 1
ATOM 1318 N N . PRO A 1 165 ? -10.548 16.349 16.883 1.00 78.12 165 PRO A N 1
ATOM 1319 C CA . PRO A 1 165 ? -10.608 16.948 15.548 1.00 78.12 165 PRO A CA 1
ATOM 1320 C C . PRO A 1 165 ? -9.221 17.348 15.023 1.00 78.12 165 PRO A C 1
ATOM 1322 O O . PRO A 1 165 ? -8.904 17.088 13.870 1.00 78.12 165 PRO A O 1
ATOM 1325 N N . ASP A 1 166 ? -8.361 17.874 15.901 1.00 79.44 166 ASP A N 1
ATOM 1326 C CA . ASP A 1 166 ? -6.990 18.260 15.548 1.00 79.44 166 ASP A CA 1
ATOM 1327 C C . ASP A 1 166 ? -6.130 17.059 15.128 1.00 79.44 166 ASP A C 1
ATOM 1329 O O . ASP A 1 166 ? -5.237 17.198 14.296 1.00 79.44 166 ASP A O 1
ATOM 1333 N N . ASP A 1 167 ? -6.358 15.885 15.720 1.00 82.81 167 ASP A N 1
ATOM 1334 C CA . ASP A 1 167 ? -5.608 14.676 15.375 1.00 82.81 167 ASP A CA 1
ATOM 1335 C C . ASP A 1 167 ? -6.184 14.023 14.117 1.00 82.81 167 ASP A C 1
ATOM 1337 O O . ASP A 1 167 ? -5.419 13.548 13.285 1.00 82.81 167 ASP A O 1
ATOM 1341 N N . HIS A 1 168 ? -7.505 14.091 13.912 1.00 84.06 168 HIS A N 1
ATOM 1342 C CA . HIS A 1 168 ? -8.145 13.688 12.654 1.00 84.06 168 HIS A CA 1
ATOM 1343 C C . HIS A 1 168 ? -7.584 14.477 11.462 1.00 84.06 168 HIS A C 1
ATOM 1345 O O . HIS A 1 168 ? -7.133 13.874 10.487 1.00 84.06 168 HIS A O 1
ATOM 1351 N N . ASP A 1 169 ? -7.493 15.804 11.589 1.00 83.75 169 ASP A N 1
ATOM 1352 C CA . ASP A 1 169 ? -6.924 16.666 10.550 1.00 83.75 169 ASP A CA 1
ATOM 1353 C C . ASP A 1 169 ? -5.441 16.356 10.295 1.00 83.75 169 ASP A C 1
ATOM 1355 O O . ASP A 1 169 ? -5.010 16.295 9.142 1.00 83.75 169 ASP A O 1
ATOM 1359 N N . LYS A 1 170 ? -4.642 16.116 11.347 1.00 88.56 170 LYS A N 1
ATOM 1360 C CA . LYS A 1 170 ? -3.226 15.730 11.195 1.00 88.56 170 LYS A CA 1
ATOM 1361 C C . LYS A 1 170 ? -3.066 14.403 10.464 1.00 88.56 170 LYS A C 1
ATOM 1363 O O . LYS A 1 170 ? -2.229 14.322 9.567 1.00 88.56 170 LYS A O 1
ATOM 1368 N N . LEU A 1 171 ? -3.852 13.388 10.831 1.00 88.81 171 LEU A N 1
ATOM 13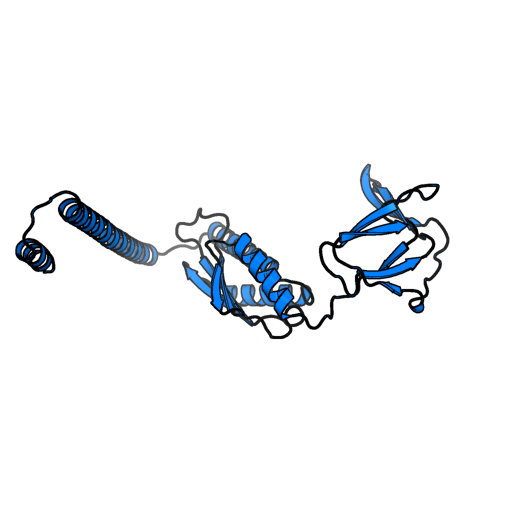69 C CA . LEU A 1 171 ? -3.822 12.078 10.180 1.00 88.81 171 LEU A CA 1
ATOM 1370 C C . LEU A 1 171 ? -4.167 12.214 8.696 1.00 88.81 171 LEU A C 1
ATOM 1372 O O . LEU A 1 171 ? -3.430 11.726 7.842 1.00 88.81 171 LEU A O 1
ATOM 1376 N N . LEU A 1 172 ? -5.235 12.949 8.377 1.00 89.31 172 LEU A N 1
ATOM 1377 C CA . LEU A 1 172 ? -5.661 13.162 6.996 1.00 89.31 172 LEU A CA 1
ATOM 1378 C C . LEU A 1 172 ? -4.611 13.935 6.183 1.00 89.31 172 LEU A C 1
ATOM 1380 O O . LEU A 1 172 ? -4.319 13.565 5.047 1.00 89.31 172 LEU A O 1
ATOM 1384 N N . GLN A 1 173 ? -3.980 14.958 6.765 1.00 90.50 173 GLN A N 1
ATOM 1385 C CA . GLN A 1 173 ? -2.864 15.667 6.127 1.00 90.50 173 GLN A CA 1
ATOM 1386 C C . GLN A 1 173 ? -1.643 14.760 5.909 1.00 90.50 173 GLN A C 1
ATOM 1388 O O . GLN A 1 173 ? -1.016 14.824 4.852 1.00 90.50 173 GLN A O 1
ATOM 1393 N N . GLY A 1 174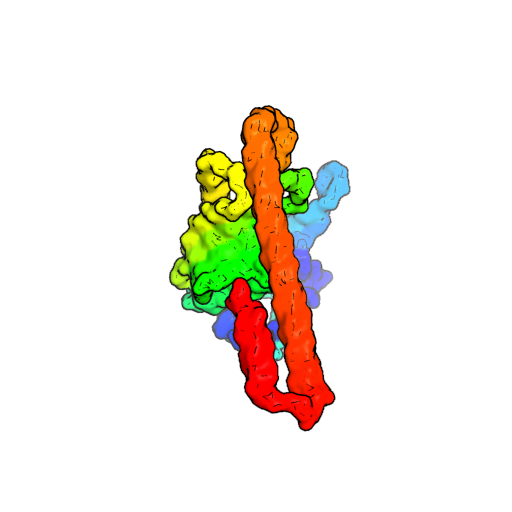 ? -1.314 13.892 6.871 1.00 90.75 174 GLY A N 1
ATOM 1394 C CA . GLY A 1 174 ? -0.247 12.897 6.737 1.00 90.75 174 GLY A CA 1
ATOM 1395 C C . GLY A 1 174 ? -0.489 11.939 5.569 1.00 90.75 174 GLY A C 1
ATOM 1396 O O . GLY A 1 174 ? 0.405 11.731 4.746 1.00 90.75 174 GLY A O 1
ATOM 1397 N N . LEU A 1 175 ? -1.723 11.439 5.439 1.00 91.62 175 LEU A N 1
ATOM 1398 C CA . LEU A 1 175 ? -2.134 10.590 4.320 1.00 91.62 175 LEU A CA 1
ATOM 1399 C C . LEU A 1 175 ? -2.021 11.305 2.973 1.00 91.62 175 LEU A C 1
ATOM 1401 O O . LEU A 1 175 ? -1.476 10.738 2.031 1.00 91.62 175 LEU A O 1
ATOM 1405 N N . LEU A 1 176 ? -2.491 12.551 2.873 1.00 92.19 176 LEU A N 1
ATOM 1406 C CA . LEU A 1 176 ? -2.417 13.313 1.622 1.00 92.19 176 LEU A CA 1
ATOM 1407 C C . LEU A 1 176 ? -0.972 13.585 1.188 1.00 92.19 176 LEU A C 1
ATOM 1409 O O . LEU A 1 176 ? -0.660 13.461 0.005 1.00 92.19 176 LEU A O 1
ATOM 1413 N N . ASN A 1 177 ? -0.079 13.903 2.129 1.00 91.69 177 ASN A N 1
ATOM 1414 C CA . ASN A 1 177 ? 1.342 14.084 1.827 1.00 91.69 177 ASN A CA 1
ATOM 1415 C C . ASN A 1 177 ? 1.974 12.778 1.325 1.00 91.69 177 ASN A C 1
ATOM 1417 O O . ASN A 1 177 ? 2.639 12.770 0.292 1.00 91.69 177 ASN A O 1
ATOM 1421 N N . SER A 1 178 ? 1.706 11.661 2.007 1.00 90.38 178 SER A N 1
ATOM 1422 C CA . SER A 1 178 ? 2.212 10.349 1.590 1.00 90.38 178 SER A CA 1
ATOM 1423 C C . SER A 1 178 ? 1.656 9.909 0.230 1.00 90.38 178 SER A C 1
ATOM 1425 O O . SER A 1 178 ? 2.392 9.344 -0.582 1.00 90.38 178 SER A O 1
ATOM 1427 N N . ALA A 1 179 ? 0.390 10.218 -0.059 1.00 89.69 179 ALA A N 1
ATOM 1428 C CA . ALA A 1 179 ? -0.226 9.957 -1.355 1.00 89.69 179 ALA A CA 1
ATOM 1429 C C . ALA A 1 179 ? 0.430 10.779 -2.475 1.00 89.69 179 ALA A C 1
ATOM 1431 O O . ALA A 1 179 ? 0.690 10.254 -3.556 1.00 89.69 179 ALA A O 1
ATOM 1432 N N . GLN A 1 180 ? 0.750 12.049 -2.208 1.00 90.00 180 GLN A N 1
ATOM 1433 C CA . GLN A 1 180 ? 1.422 12.931 -3.162 1.00 90.00 180 GLN A CA 1
ATOM 1434 C C . GLN A 1 180 ? 2.821 12.416 -3.537 1.00 90.00 180 GLN A C 1
ATOM 1436 O O . GLN A 1 180 ? 3.188 12.452 -4.714 1.00 90.00 180 GLN A O 1
ATOM 1441 N N . ASP A 1 181 ? 3.574 11.912 -2.558 1.00 85.25 181 ASP A N 1
ATOM 1442 C CA . ASP A 1 181 ? 4.909 11.338 -2.768 1.00 85.25 181 ASP A CA 1
ATOM 1443 C C . ASP A 1 181 ? 4.864 9.985 -3.499 1.00 85.25 181 ASP A C 1
ATOM 1445 O O . ASP A 1 181 ? 5.832 9.594 -4.152 1.00 85.25 181 ASP A O 1
ATOM 1449 N N . SER A 1 182 ? 3.732 9.282 -3.413 1.00 83.50 182 SER A N 1
ATOM 1450 C CA . SER A 1 182 ? 3.535 7.941 -3.979 1.00 83.50 182 SER A CA 1
ATOM 1451 C C . SER A 1 182 ? 2.835 7.941 -5.344 1.00 83.50 182 SER A C 1
ATOM 1453 O O . SER A 1 182 ? 2.490 6.876 -5.857 1.00 83.50 182 SER A O 1
ATOM 1455 N N . LEU A 1 183 ? 2.616 9.113 -5.952 1.00 87.81 183 LEU A N 1
ATOM 1456 C CA . LEU A 1 183 ? 1.956 9.226 -7.253 1.00 87.81 183 LEU A CA 1
ATOM 1457 C C . LEU A 1 183 ? 2.662 8.416 -8.346 1.00 87.81 183 LEU A C 1
ATOM 1459 O O . LEU A 1 183 ? 3.884 8.443 -8.494 1.00 87.81 183 LEU A O 1
ATOM 1463 N N . GLY A 1 184 ? 1.852 7.753 -9.172 1.00 78.69 184 GLY A N 1
ATOM 1464 C CA . GLY A 1 184 ? 2.321 6.876 -10.244 1.00 78.69 184 GLY A CA 1
ATOM 1465 C C . GLY A 1 184 ? 2.596 5.438 -9.802 1.00 78.69 184 GLY A C 1
ATOM 1466 O O . GLY A 1 184 ? 3.077 4.652 -10.613 1.00 78.69 184 GLY A O 1
ATOM 1467 N N . MET A 1 185 ? 2.293 5.084 -8.549 1.00 82.12 185 MET A N 1
ATOM 1468 C CA . MET A 1 185 ? 2.364 3.717 -8.031 1.00 82.12 185 MET A CA 1
ATOM 1469 C C . MET A 1 185 ? 1.172 3.406 -7.119 1.00 82.12 185 MET A C 1
ATOM 1471 O O . MET A 1 185 ? 0.598 4.301 -6.499 1.00 82.12 185 MET A O 1
ATOM 1475 N N . ALA A 1 186 ? 0.833 2.119 -7.013 1.00 84.69 186 ALA A N 1
ATOM 1476 C CA . ALA A 1 186 ? -0.087 1.602 -6.003 1.00 84.69 186 ALA A CA 1
ATOM 1477 C C . ALA A 1 186 ? 0.366 2.055 -4.601 1.00 84.69 186 ALA A C 1
ATOM 1479 O O . ALA A 1 186 ? 1.497 1.792 -4.185 1.00 84.69 186 ALA A O 1
ATOM 1480 N N . MET A 1 187 ? -0.496 2.786 -3.899 1.00 92.00 187 MET A N 1
ATOM 1481 C CA . MET A 1 187 ? -0.164 3.502 -2.660 1.00 92.00 187 MET A CA 1
ATOM 1482 C C . MET A 1 187 ? -1.062 3.122 -1.484 1.00 92.00 187 MET A C 1
ATOM 1484 O O . MET A 1 187 ? -0.801 3.550 -0.363 1.00 92.00 187 MET A O 1
ATOM 1488 N N . ILE A 1 188 ? -2.110 2.323 -1.691 1.00 92.81 188 ILE A N 1
ATOM 1489 C CA . ILE A 1 188 ? -3.120 2.098 -0.652 1.00 92.81 188 ILE A CA 1
ATOM 1490 C C . ILE A 1 188 ? -2.550 1.361 0.553 1.00 92.81 188 ILE A C 1
ATOM 1492 O O . ILE A 1 188 ? -2.803 1.748 1.692 1.00 92.81 188 ILE A O 1
ATOM 1496 N N . PHE A 1 189 ? -1.726 0.343 0.314 1.00 89.94 189 PHE A N 1
ATOM 1497 C CA . PHE A 1 189 ? -1.043 -0.367 1.390 1.00 89.94 189 PHE A CA 1
ATOM 1498 C C . PHE A 1 189 ? -0.127 0.562 2.202 1.00 89.94 189 PHE A C 1
ATOM 1500 O O . PHE A 1 189 ? -0.092 0.484 3.431 1.00 89.94 189 PHE A O 1
ATOM 1507 N N . THR A 1 190 ? 0.580 1.473 1.528 1.00 88.75 190 THR A N 1
ATOM 1508 C CA . THR A 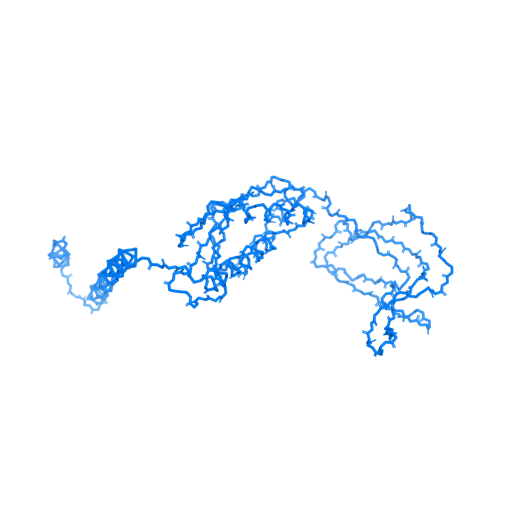1 190 ? 1.434 2.479 2.173 1.00 88.75 190 THR A CA 1
ATOM 1509 C C . THR A 1 190 ? 0.608 3.396 3.070 1.00 88.75 190 THR A C 1
ATOM 1511 O O . THR A 1 190 ? 0.978 3.614 4.220 1.00 88.75 190 THR A O 1
ATOM 1514 N N . LEU A 1 191 ? -0.539 3.878 2.579 1.00 91.50 191 LEU A N 1
ATOM 1515 C CA . LEU A 1 191 ? -1.455 4.726 3.346 1.00 91.50 191 LEU A CA 1
ATOM 1516 C C . LEU A 1 191 ? -2.043 3.991 4.557 1.00 91.50 191 LEU A C 1
ATOM 1518 O O . LEU A 1 191 ? -2.079 4.545 5.653 1.00 91.50 191 LEU A O 1
ATOM 1522 N N . ALA A 1 192 ? -2.466 2.738 4.377 1.00 91.12 192 ALA A N 1
ATOM 1523 C CA . ALA A 1 192 ? -2.985 1.906 5.458 1.00 91.12 192 ALA A CA 1
ATOM 1524 C C . ALA A 1 192 ? -1.923 1.646 6.538 1.00 91.12 192 ALA A C 1
ATOM 1526 O O . ALA A 1 192 ? -2.209 1.766 7.729 1.00 91.12 192 ALA A O 1
ATOM 1527 N N . SER A 1 193 ? -0.687 1.354 6.125 1.00 88.69 193 SER A N 1
ATOM 1528 C CA . SER A 1 193 ? 0.442 1.141 7.038 1.00 88.69 193 SER A CA 1
ATOM 1529 C C . SER A 1 193 ? 0.790 2.415 7.809 1.00 88.69 193 SER A C 1
ATOM 1531 O O . SER A 1 193 ? 0.888 2.379 9.031 1.00 88.69 193 SER A O 1
ATOM 1533 N N . LEU A 1 194 ? 0.876 3.559 7.120 1.00 91.00 194 LEU A N 1
ATOM 1534 C CA . LEU A 1 194 ? 1.138 4.855 7.749 1.00 91.00 194 LEU A CA 1
ATOM 1535 C C . LEU A 1 194 ? 0.072 5.207 8.792 1.00 91.00 194 LEU A C 1
ATOM 1537 O O . LEU A 1 194 ? 0.397 5.642 9.894 1.00 91.00 194 LEU A O 1
ATOM 1541 N N . LEU A 1 195 ? -1.206 5.009 8.457 1.00 90.00 195 LEU A N 1
ATOM 1542 C CA . LEU A 1 195 ? -2.301 5.284 9.384 1.00 90.00 195 LEU A CA 1
ATOM 1543 C C . LEU A 1 195 ? -2.234 4.382 10.621 1.00 90.00 195 LEU A C 1
ATOM 1545 O O . LEU A 1 195 ? -2.484 4.849 11.729 1.00 90.00 195 LEU A O 1
ATOM 1549 N N . LYS A 1 196 ? -1.872 3.109 10.446 1.00 89.69 196 LYS A N 1
ATOM 1550 C CA . LYS A 1 196 ? -1.705 2.160 11.550 1.00 89.69 196 LYS A CA 1
ATOM 1551 C C . LYS A 1 196 ? -0.553 2.549 12.488 1.00 89.69 196 LYS A C 1
ATOM 1553 O O . LYS A 1 196 ? -0.711 2.490 13.710 1.00 89.69 196 LYS A O 1
ATOM 1558 N N . ASP A 1 197 ? 0.568 2.997 11.930 1.00 88.94 197 ASP A N 1
ATOM 1559 C CA . ASP A 1 197 ? 1.712 3.483 12.707 1.00 88.94 197 ASP A CA 1
ATOM 1560 C C . ASP A 1 197 ? 1.336 4.736 13.515 1.00 88.94 197 ASP A C 1
ATOM 1562 O O . ASP A 1 197 ? 1.611 4.823 14.713 1.00 88.94 197 ASP A O 1
ATOM 1566 N N . GLU A 1 198 ? 0.636 5.690 12.894 1.00 88.00 198 GLU A N 1
ATOM 1567 C CA . GLU A 1 198 ? 0.199 6.907 13.584 1.00 88.00 198 GLU A CA 1
ATOM 1568 C C . GLU A 1 198 ? -0.854 6.638 14.663 1.00 88.00 198 GLU A C 1
ATOM 1570 O O . GLU A 1 198 ? -0.824 7.257 15.728 1.00 88.00 198 GLU A O 1
ATOM 1575 N N . LEU A 1 199 ? -1.752 5.675 14.442 1.00 86.12 199 LEU A N 1
ATOM 1576 C CA . LEU A 1 199 ? -2.678 5.208 15.474 1.00 86.12 199 LEU A CA 1
ATOM 1577 C C . LEU A 1 199 ? -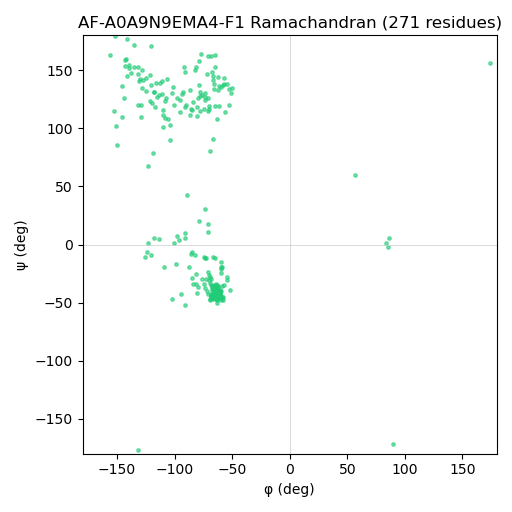1.935 4.677 16.700 1.00 86.12 199 LEU A C 1
ATOM 1579 O O . LEU A 1 199 ? -2.257 5.054 17.828 1.00 86.12 199 LEU A O 1
ATOM 1583 N N . THR A 1 200 ? -0.913 3.854 16.474 1.00 85.88 200 THR A N 1
ATOM 1584 C CA . THR A 1 200 ? -0.087 3.286 17.546 1.00 85.88 200 THR A CA 1
ATOM 1585 C C . THR A 1 200 ? 0.638 4.399 18.312 1.00 85.88 200 THR A C 1
ATOM 1587 O O . THR A 1 200 ? 0.579 4.452 19.542 1.00 85.88 200 THR A O 1
ATOM 1590 N N . ASN A 1 201 ? 1.210 5.377 17.602 1.00 85.56 201 ASN A N 1
ATOM 1591 C CA . ASN A 1 201 ? 1.859 6.540 18.215 1.00 85.56 201 ASN A CA 1
ATOM 1592 C C . ASN A 1 201 ? 0.897 7.383 19.069 1.00 85.56 201 ASN A C 1
ATOM 1594 O O . ASN A 1 201 ? 1.270 7.847 20.150 1.00 85.56 201 ASN A O 1
ATOM 1598 N N . LEU A 1 202 ? -0.334 7.614 18.601 1.00 81.44 202 LEU A N 1
ATOM 1599 C CA . LEU A 1 202 ? -1.339 8.378 19.346 1.00 81.44 202 LEU A CA 1
ATOM 1600 C C . LEU A 1 202 ? -1.737 7.670 20.647 1.00 81.44 202 LEU A C 1
ATOM 1602 O O . LEU A 1 202 ? -1.857 8.320 21.692 1.00 81.44 202 LEU A O 1
ATOM 1606 N N . GLU A 1 203 ? -1.892 6.346 20.619 1.00 76.25 203 GLU A N 1
ATOM 1607 C CA . GLU A 1 203 ? -2.179 5.561 21.822 1.00 76.25 203 GLU A CA 1
ATOM 1608 C C . GLU A 1 203 ? -1.018 5.570 22.819 1.00 76.25 203 GLU A C 1
ATOM 1610 O O . GLU A 1 203 ? -1.229 5.784 24.020 1.00 76.25 203 GLU A O 1
ATOM 1615 N N . GLU A 1 204 ? 0.217 5.417 22.340 1.00 77.50 204 GLU A N 1
ATOM 1616 C CA . GLU A 1 204 ? 1.414 5.507 23.177 1.00 77.50 204 GLU A CA 1
ATOM 1617 C C . GLU A 1 204 ? 1.556 6.888 23.829 1.00 77.50 204 GLU A C 1
ATOM 1619 O O . GLU A 1 204 ? 1.879 6.996 25.021 1.00 77.50 204 GLU A O 1
ATOM 1624 N N . GLN A 1 205 ? 1.279 7.960 23.082 1.00 74.94 205 GLN A N 1
ATOM 1625 C CA . GLN A 1 205 ? 1.291 9.325 23.606 1.00 74.94 205 GLN A CA 1
ATOM 1626 C C . GLN A 1 205 ? 0.200 9.527 24.661 1.00 74.94 205 GLN A C 1
ATOM 1628 O O . GLN A 1 205 ? 0.482 10.092 25.721 1.00 74.94 205 GLN A O 1
ATOM 1633 N N . ALA A 1 206 ? -1.015 9.021 24.433 1.00 70.06 206 ALA A N 1
ATOM 1634 C CA . ALA A 1 206 ? -2.103 9.081 25.407 1.00 70.06 206 ALA A CA 1
ATOM 1635 C C . ALA A 1 206 ? -1.773 8.300 26.695 1.00 70.06 206 ALA A C 1
ATOM 1637 O O . ALA A 1 206 ? -2.025 8.789 27.804 1.00 70.06 206 ALA A O 1
ATOM 1638 N N . ARG A 1 207 ? -1.145 7.121 26.569 1.00 67.00 207 ARG A N 1
ATOM 1639 C CA . ARG A 1 207 ? -0.649 6.311 27.697 1.00 67.00 207 ARG A CA 1
ATOM 1640 C C . ARG A 1 207 ? 0.455 7.039 28.466 1.00 67.00 207 ARG A C 1
ATOM 1642 O O . ARG A 1 207 ? 0.449 7.038 29.698 1.00 67.00 207 ARG A O 1
ATOM 1649 N N . SER A 1 208 ? 1.366 7.697 27.752 1.00 62.31 208 SER A N 1
ATOM 1650 C CA . SER A 1 208 ? 2.514 8.411 28.324 1.00 62.31 208 SER A CA 1
ATOM 1651 C C . SER A 1 208 ? 2.131 9.730 29.000 1.00 62.31 208 SER A C 1
ATOM 1653 O O . SER A 1 208 ? 2.739 10.106 30.002 1.00 62.31 208 SER A O 1
ATOM 1655 N N . GLN A 1 209 ? 1.118 10.436 28.487 1.00 54.22 209 GLN A N 1
ATOM 1656 C CA . GLN A 1 209 ? 0.685 11.734 29.019 1.00 54.22 209 GLN A CA 1
ATOM 1657 C C . GLN A 1 209 ? -0.310 11.633 30.186 1.00 54.22 209 GLN A C 1
ATOM 1659 O O . GLN A 1 209 ? -0.571 12.641 30.843 1.00 54.22 209 GLN A O 1
ATOM 1664 N N . GLY A 1 210 ? -0.814 10.437 30.512 1.00 45.03 210 GLY A N 1
ATOM 1665 C CA . GLY A 1 210 ? -1.601 10.204 31.724 1.00 45.03 210 GLY A CA 1
ATOM 1666 C C . GLY A 1 210 ? -2.834 11.107 31.821 1.00 45.03 210 GLY A C 1
ATOM 1667 O O . GLY A 1 210 ? -2.968 11.886 32.768 1.00 45.03 210 GLY A O 1
ATOM 1668 N N . THR A 1 211 ? -3.753 11.029 30.857 1.00 40.19 211 THR A N 1
ATOM 1669 C CA . THR A 1 211 ? -4.984 11.831 30.906 1.00 40.19 211 THR A CA 1
ATOM 1670 C C . THR A 1 211 ? -5.840 11.407 32.105 1.00 40.19 211 THR A C 1
ATOM 1672 O O . THR A 1 211 ? -6.266 10.259 32.236 1.00 40.19 211 THR A O 1
ATOM 1675 N N . ARG A 1 212 ? -6.091 12.350 33.022 1.00 40.31 212 ARG A N 1
ATOM 1676 C CA . ARG A 1 212 ? -6.886 12.162 34.245 1.00 40.31 212 ARG A CA 1
ATOM 1677 C C . ARG A 1 212 ? -8.352 11.906 33.879 1.00 40.31 212 ARG A C 1
ATOM 1679 O O . ARG A 1 212 ? -9.136 12.844 33.769 1.00 40.31 212 ARG A O 1
ATOM 1686 N N . VAL A 1 213 ? -8.728 10.639 33.711 1.00 38.97 213 VAL A N 1
ATOM 1687 C CA . VAL A 1 213 ? -10.130 10.241 33.530 1.00 38.97 213 VAL A CA 1
ATOM 1688 C C . VAL A 1 213 ? -10.898 10.647 34.788 1.00 38.97 213 VAL A C 1
ATOM 1690 O O . VAL A 1 213 ? -10.574 10.228 35.903 1.00 38.97 213 VAL A O 1
ATOM 1693 N N . THR A 1 214 ? -11.896 11.515 34.648 1.00 47.91 214 THR A N 1
ATOM 1694 C CA . THR A 1 214 ? -12.799 11.820 35.759 1.00 47.91 214 THR A CA 1
ATOM 1695 C C . THR A 1 214 ? -13.604 10.561 36.088 1.00 47.91 214 THR A C 1
ATOM 1697 O O . THR A 1 214 ? -14.062 9.850 35.196 1.00 47.91 214 THR A O 1
ATOM 1700 N N . VAL A 1 215 ? -13.791 10.263 37.381 1.00 46.56 215 VAL A N 1
ATOM 1701 C CA . VAL A 1 215 ? -14.521 9.059 37.841 1.00 46.56 215 VAL A CA 1
ATOM 1702 C C . VAL A 1 215 ? -15.922 8.973 37.217 1.00 46.56 215 VAL A C 1
ATOM 1704 O O . VAL A 1 215 ? -16.405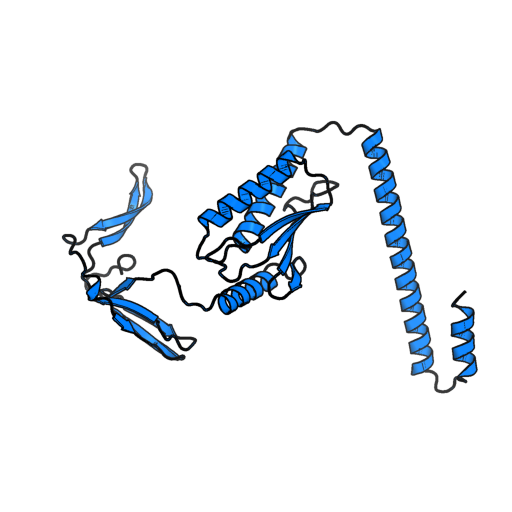 7.879 36.957 1.00 46.56 215 VAL A O 1
ATOM 1707 N N . ALA A 1 216 ? -16.541 10.118 36.915 1.00 48.69 216 ALA A N 1
ATOM 1708 C CA . ALA A 1 216 ? -17.821 10.197 36.216 1.00 48.69 216 ALA A CA 1
ATOM 1709 C C . ALA A 1 216 ? -17.753 9.631 34.785 1.00 48.69 216 ALA A C 1
ATOM 1711 O O . ALA A 1 216 ? -18.532 8.741 34.458 1.00 48.69 216 ALA A O 1
ATOM 1712 N N . ALA A 1 217 ? -16.772 10.053 33.978 1.00 51.19 217 ALA A N 1
ATOM 1713 C CA . ALA A 1 217 ? -16.589 9.546 32.617 1.00 51.19 217 ALA A CA 1
ATOM 1714 C C . ALA A 1 217 ? -16.250 8.044 32.606 1.00 51.19 217 ALA A C 1
ATOM 1716 O O . ALA A 1 217 ? -16.743 7.297 31.764 1.00 51.19 217 ALA A O 1
ATOM 1717 N N . PHE A 1 218 ? -15.475 7.575 33.593 1.00 41.50 218 PHE A N 1
ATOM 1718 C CA . PHE A 1 218 ? -15.166 6.151 33.750 1.00 41.50 218 PHE A CA 1
ATOM 1719 C C . PHE A 1 218 ? -16.394 5.311 34.142 1.00 41.50 218 PHE A C 1
ATOM 1721 O O . PHE A 1 218 ? -16.557 4.193 33.654 1.00 41.50 218 PHE A O 1
ATOM 1728 N N . LEU A 1 219 ? -17.265 5.821 35.021 1.00 57.47 219 LEU A N 1
ATOM 1729 C CA . LEU A 1 219 ? -18.475 5.110 35.451 1.00 57.47 219 LEU A CA 1
ATOM 1730 C C . LEU A 1 219 ? -19.540 5.061 34.351 1.00 57.47 219 LEU A C 1
ATOM 1732 O O . LEU A 1 219 ? -20.142 4.006 34.161 1.00 57.47 219 LEU A O 1
ATOM 1736 N N . GLU A 1 220 ? -19.727 6.146 33.595 1.00 62.16 220 GLU A N 1
ATOM 1737 C CA . GLU A 1 220 ? -20.643 6.176 32.446 1.00 62.16 220 GLU A CA 1
ATOM 1738 C C . GLU A 1 220 ? -20.179 5.226 31.335 1.00 62.16 220 GLU A C 1
ATOM 1740 O O . GLU A 1 220 ? -20.970 4.435 30.814 1.00 62.16 220 GLU A O 1
ATOM 1745 N N . TRP A 1 221 ? -18.877 5.221 31.040 1.00 57.50 221 TRP A N 1
ATOM 1746 C CA . TRP A 1 221 ? -18.279 4.272 30.104 1.00 57.50 221 TRP A CA 1
ATOM 1747 C C . TRP A 1 221 ? -18.415 2.816 30.587 1.00 57.50 221 TRP A C 1
ATOM 1749 O O . TRP A 1 221 ? -18.852 1.948 29.831 1.00 57.50 221 TRP A O 1
ATOM 1759 N N . ARG A 1 222 ? -18.141 2.535 31.872 1.00 55.75 222 ARG A N 1
ATOM 1760 C CA . ARG A 1 222 ? -18.287 1.190 32.460 1.00 55.75 222 ARG A CA 1
ATOM 1761 C C . ARG A 1 222 ? -19.735 0.701 32.439 1.00 55.75 222 ARG A C 1
ATOM 1763 O O . ARG A 1 222 ? -19.972 -0.488 32.224 1.00 55.75 222 ARG A O 1
ATOM 1770 N N . GLU A 1 223 ? -20.706 1.582 32.670 1.00 63.34 223 GLU A N 1
ATOM 1771 C CA . GLU A 1 223 ? -22.121 1.225 32.556 1.00 63.34 223 GLU A CA 1
ATOM 1772 C C . GLU A 1 223 ? -22.520 0.909 31.116 1.00 63.34 223 GLU A C 1
ATOM 1774 O O . GLU A 1 223 ? -23.256 -0.057 30.900 1.00 63.34 223 GLU A O 1
ATOM 1779 N N . LYS A 1 224 ? -22.032 1.681 30.138 1.00 68.06 224 LYS A N 1
ATOM 1780 C CA . LYS A 1 224 ? -22.335 1.455 28.722 1.00 68.06 224 LYS A CA 1
ATOM 1781 C C . LYS A 1 224 ? -21.724 0.140 28.217 1.00 68.06 224 LYS A C 1
ATOM 1783 O O . LYS A 1 224 ? -22.464 -0.696 27.703 1.00 68.06 224 LYS A O 1
ATOM 1788 N N . SER A 1 225 ? -20.447 -0.122 28.513 1.00 60.88 225 SER A N 1
ATOM 1789 C CA . SER A 1 225 ? -19.773 -1.387 28.171 1.00 60.88 225 SER A CA 1
ATOM 1790 C C . SER A 1 225 ? -20.407 -2.610 28.846 1.00 60.88 225 SER A C 1
ATOM 1792 O O . SER A 1 225 ? -20.558 -3.661 28.222 1.00 60.88 225 SER A O 1
ATOM 1794 N N . ASN A 1 226 ? -20.835 -2.497 30.111 1.00 64.88 226 ASN A N 1
ATOM 1795 C CA . ASN A 1 226 ? -21.536 -3.594 30.790 1.00 64.88 226 ASN A CA 1
ATOM 1796 C C . ASN A 1 226 ? -22.908 -3.886 30.165 1.00 64.88 226 ASN A C 1
ATOM 1798 O O . ASN A 1 226 ? -23.294 -5.053 30.073 1.00 64.88 226 ASN A O 1
ATOM 1802 N N . LYS A 1 227 ? -23.644 -2.850 29.737 1.00 75.00 227 LYS A N 1
ATOM 1803 C CA . LYS A 1 227 ? -24.940 -3.007 29.059 1.00 75.00 227 LYS A CA 1
ATOM 1804 C C . LYS A 1 227 ? -24.769 -3.654 27.683 1.00 75.00 227 LYS A C 1
ATOM 1806 O O . LYS A 1 227 ? -25.463 -4.625 27.398 1.00 75.00 227 LYS A O 1
ATOM 1811 N N . GLU A 1 228 ? -23.801 -3.204 26.888 1.00 67.12 228 GLU A N 1
ATOM 1812 C CA . GLU A 1 228 ? -23.523 -3.764 25.557 1.00 67.12 228 GLU A CA 1
ATOM 1813 C C . GLU A 1 228 ? -23.043 -5.220 25.622 1.00 67.12 228 GLU A C 1
ATOM 1815 O O . GLU A 1 228 ? -23.518 -6.067 24.861 1.00 67.12 228 GLU A O 1
ATOM 1820 N N . LYS A 1 229 ? -22.169 -5.561 26.580 1.00 62.28 229 LYS A N 1
ATOM 1821 C CA . LYS A 1 229 ? -21.732 -6.949 26.791 1.00 62.28 229 LYS A CA 1
ATOM 1822 C C . LYS A 1 229 ? -22.885 -7.855 27.233 1.00 62.28 229 LYS A C 1
ATOM 1824 O O . LYS A 1 229 ? -23.009 -8.973 26.736 1.00 62.28 229 LYS A O 1
ATOM 1829 N N . ALA A 1 230 ? -23.759 -7.371 28.118 1.00 73.06 230 ALA A N 1
ATOM 1830 C CA . ALA A 1 230 ? -24.945 -8.112 28.544 1.00 73.06 230 ALA A CA 1
ATOM 1831 C C . ALA A 1 230 ? -25.957 -8.310 27.400 1.00 73.06 230 ALA A C 1
ATOM 1833 O O . ALA A 1 230 ? -26.607 -9.354 27.327 1.00 73.06 230 ALA A O 1
ATOM 1834 N N . GLU A 1 231 ? -26.088 -7.338 26.496 1.00 73.75 231 GLU A N 1
ATOM 1835 C CA . GLU A 1 231 ? -26.943 -7.429 25.310 1.00 73.75 231 GLU A CA 1
ATOM 1836 C C . GLU A 1 231 ? -26.390 -8.438 24.294 1.00 73.75 231 GLU A C 1
ATOM 1838 O O . GLU A 1 231 ? -27.118 -9.347 23.884 1.00 73.75 231 GLU A O 1
ATOM 1843 N N . LYS A 1 232 ? -25.085 -8.375 23.986 1.00 65.25 232 LYS A N 1
ATOM 1844 C CA . LYS A 1 232 ? -24.406 -9.366 23.132 1.00 65.25 232 LYS A CA 1
ATOM 1845 C C . LYS A 1 232 ? -24.524 -10.782 23.703 1.00 65.25 232 LYS A C 1
ATOM 1847 O O . LYS A 1 232 ? -24.913 -11.692 22.976 1.00 65.25 232 LYS A O 1
ATOM 1852 N N . GLU A 1 233 ? -24.312 -10.974 25.008 1.00 72.88 233 GLU A N 1
ATOM 1853 C CA . GLU A 1 233 ? -24.496 -12.285 25.652 1.00 72.88 233 GLU A CA 1
ATOM 1854 C C . GLU A 1 233 ? -25.948 -12.787 25.593 1.00 72.88 233 GLU A C 1
ATOM 1856 O O . GLU A 1 233 ? -26.185 -13.994 25.486 1.00 72.88 233 GLU A O 1
ATOM 1861 N N . ARG A 1 234 ? -26.943 -11.894 25.680 1.00 72.50 234 ARG A N 1
ATOM 1862 C CA . ARG A 1 234 ? -28.363 -12.266 25.552 1.00 72.50 234 ARG A CA 1
ATOM 1863 C C . ARG A 1 234 ? -28.701 -12.696 24.131 1.00 72.50 234 ARG A C 1
ATOM 1865 O O . ARG A 1 234 ? -29.378 -13.712 23.967 1.00 72.50 234 ARG A O 1
ATOM 1872 N N . ILE A 1 235 ? -28.221 -11.959 23.131 1.00 68.88 235 ILE A N 1
ATOM 1873 C CA . ILE A 1 235 ? -28.404 -12.292 21.714 1.00 68.88 235 ILE A CA 1
ATOM 1874 C C . ILE A 1 235 ? -27.721 -13.627 21.406 1.00 68.88 235 ILE A C 1
ATOM 1876 O O . ILE A 1 235 ? -28.354 -14.519 20.846 1.00 68.88 235 ILE A O 1
ATOM 1880 N N . GLU A 1 236 ? -26.488 -13.826 21.871 1.00 64.62 236 GLU A N 1
ATOM 1881 C CA . GLU A 1 236 ? -25.740 -15.065 21.656 1.00 64.62 236 GLU A CA 1
ATOM 1882 C C . GLU A 1 236 ? -26.407 -16.273 22.335 1.00 64.62 236 GLU A C 1
ATOM 1884 O O . GLU A 1 236 ? -26.572 -17.328 21.715 1.00 64.62 236 GLU A O 1
ATOM 1889 N N . LYS A 1 237 ? -26.869 -16.129 23.588 1.00 75.62 237 LYS A N 1
ATOM 1890 C CA . LYS A 1 237 ? -27.644 -17.176 24.279 1.00 75.62 237 LYS A CA 1
ATOM 1891 C C . LYS A 1 237 ? -28.928 -17.510 23.523 1.00 75.62 237 LYS A C 1
ATOM 1893 O O . LYS A 1 237 ? -29.268 -18.688 23.408 1.00 75.62 237 LYS A O 1
ATOM 1898 N N . ARG A 1 238 ? -29.621 -16.505 22.979 1.00 70.69 238 ARG A N 1
ATOM 1899 C CA . ARG A 1 238 ? -30.851 -16.702 22.201 1.00 70.69 238 ARG A CA 1
ATOM 1900 C C . ARG A 1 238 ? -30.568 -17.392 20.867 1.00 70.69 238 ARG A C 1
ATOM 1902 O O . ARG A 1 238 ? -31.266 -18.346 20.542 1.00 70.69 238 ARG A O 1
ATOM 1909 N N . MET A 1 239 ? -29.511 -17.008 20.151 1.00 56.22 239 MET A N 1
ATOM 1910 C CA . MET A 1 239 ? -29.087 -17.676 18.913 1.00 56.22 239 MET A CA 1
ATOM 1911 C C . MET A 1 239 ? -28.666 -19.129 19.162 1.00 56.22 239 MET A C 1
ATOM 1913 O O . MET A 1 239 ? -29.125 -20.021 18.454 1.00 56.22 239 MET A O 1
ATOM 1917 N N . LYS A 1 240 ? -27.874 -19.407 20.209 1.00 64.62 240 LYS A N 1
ATOM 1918 C CA . LYS A 1 240 ? -27.505 -20.781 20.606 1.00 64.62 240 LYS A CA 1
ATOM 1919 C C . LYS A 1 240 ? -28.718 -21.619 21.009 1.00 64.62 240 LYS A C 1
ATOM 1921 O O . LYS A 1 240 ? -28.757 -22.821 20.737 1.00 64.62 240 LYS A O 1
ATOM 1926 N N . HIS A 1 241 ? -29.708 -21.010 21.659 1.00 76.12 241 HIS A N 1
ATOM 1927 C CA . HIS A 1 241 ? -30.959 -21.680 22.000 1.00 76.12 241 HIS A CA 1
ATOM 1928 C C . HIS A 1 241 ? -31.782 -22.013 20.747 1.00 76.12 241 HIS A C 1
ATOM 1930 O O . HIS A 1 241 ? -32.206 -23.157 20.591 1.00 76.12 241 HIS A O 1
ATOM 1936 N N . LEU A 1 242 ? -31.928 -21.057 19.822 1.00 71.69 242 LEU A N 1
ATOM 1937 C CA . LEU A 1 242 ? -32.626 -21.248 18.547 1.00 71.69 242 LEU A CA 1
ATOM 1938 C C . LEU A 1 242 ? -31.938 -22.297 17.664 1.00 71.69 242 LEU A C 1
ATOM 1940 O O . LEU A 1 242 ? -32.612 -23.173 17.135 1.00 71.69 242 LEU A O 1
ATOM 1944 N N . LEU A 1 243 ? -30.606 -22.285 17.572 1.00 66.50 243 LEU A N 1
ATOM 1945 C CA . LEU A 1 243 ? -29.831 -23.306 16.856 1.00 66.50 243 LEU A CA 1
ATOM 1946 C C . LEU A 1 243 ? -30.046 -24.705 17.444 1.00 66.50 243 LEU A C 1
ATOM 1948 O O . LEU A 1 243 ? -30.257 -25.659 16.700 1.00 66.50 243 LEU A O 1
ATOM 1952 N N . ASN A 1 244 ? -30.053 -24.838 18.773 1.00 69.19 244 ASN A N 1
ATOM 1953 C CA . ASN A 1 244 ? -30.350 -26.114 19.427 1.00 69.19 244 ASN A CA 1
ATOM 1954 C C . ASN A 1 244 ? -31.792 -26.581 19.185 1.00 69.19 244 ASN A C 1
ATOM 1956 O O . ASN A 1 244 ? -32.021 -27.776 19.000 1.00 69.19 244 ASN A O 1
ATOM 1960 N N . LEU A 1 245 ? -32.762 -25.663 19.174 1.00 69.75 245 LEU A N 1
ATOM 1961 C CA . LEU A 1 245 ? -34.153 -25.960 18.825 1.00 69.75 245 LEU A CA 1
ATOM 1962 C C . LEU A 1 245 ? -34.280 -26.417 17.369 1.00 69.75 245 LEU A C 1
ATOM 1964 O O . LEU A 1 245 ? -34.883 -27.460 17.123 1.00 69.75 245 LEU A O 1
ATOM 1968 N N . MET A 1 246 ? -33.649 -25.713 16.424 1.00 66.38 246 MET A N 1
ATOM 1969 C CA . MET A 1 246 ? -33.631 -26.120 15.017 1.00 66.38 246 MET A CA 1
ATOM 1970 C C . MET A 1 246 ? -32.972 -27.486 14.831 1.00 66.38 246 MET A C 1
ATOM 1972 O O . MET A 1 246 ? -33.507 -28.321 14.113 1.00 66.38 246 MET A O 1
ATOM 1976 N N . LEU A 1 247 ? -31.857 -27.760 15.516 1.00 65.69 247 LEU A N 1
ATOM 1977 C CA . LEU A 1 247 ? -31.186 -29.062 15.465 1.00 65.69 247 LEU A CA 1
ATOM 1978 C C . LEU A 1 247 ? -32.046 -30.191 16.048 1.00 65.69 247 LEU A C 1
ATOM 1980 O O . LEU A 1 247 ? -32.006 -31.310 15.539 1.00 65.69 247 LEU A O 1
ATOM 1984 N N . ARG A 1 248 ? -32.828 -29.923 17.103 1.00 68.44 248 ARG A N 1
ATOM 1985 C CA . ARG A 1 248 ? -33.780 -30.893 17.671 1.00 68.44 248 ARG A CA 1
ATOM 1986 C C . ARG A 1 248 ? -34.944 -31.166 16.724 1.00 68.44 248 ARG A C 1
ATOM 1988 O O . ARG A 1 248 ? -35.283 -32.329 16.530 1.00 68.44 248 ARG A O 1
ATOM 1995 N N . LEU A 1 249 ? -35.518 -30.121 16.129 1.00 65.75 249 LEU A N 1
ATOM 1996 C CA . LEU A 1 249 ? -36.597 -30.241 15.147 1.00 65.75 249 LEU A CA 1
ATOM 1997 C C . LEU A 1 249 ? -36.118 -30.980 13.898 1.00 65.75 249 LEU A C 1
ATOM 1999 O O . LEU A 1 249 ? -36.749 -31.945 13.487 1.00 65.75 249 LEU A O 1
ATOM 2003 N N . TRP A 1 250 ? -34.956 -30.611 13.362 1.00 57.12 250 TRP A N 1
ATOM 2004 C CA . TRP A 1 250 ? -34.344 -31.287 12.222 1.00 57.12 250 TRP A CA 1
ATOM 2005 C C . TRP A 1 250 ? -34.044 -32.760 12.524 1.00 57.12 250 TRP A C 1
ATOM 2007 O O . TRP A 1 250 ? -34.337 -33.626 11.709 1.00 57.12 250 TRP A O 1
ATOM 2017 N N . ARG A 1 251 ? -33.541 -33.082 13.725 1.00 61.66 251 ARG A N 1
ATOM 2018 C CA . ARG A 1 251 ? -33.308 -34.474 14.143 1.00 61.66 251 ARG A CA 1
ATOM 2019 C C . ARG A 1 251 ? -34.610 -35.269 14.280 1.00 61.66 251 ARG A C 1
ATOM 2021 O O . ARG A 1 251 ? -34.610 -36.440 13.928 1.00 61.66 251 ARG A O 1
ATOM 2028 N N . LYS A 1 252 ? -35.695 -34.650 14.763 1.00 62.31 252 LYS A N 1
ATOM 2029 C CA . LYS A 1 252 ? -37.016 -35.292 14.862 1.00 62.31 252 LYS A CA 1
ATOM 2030 C C . LYS A 1 252 ? -37.613 -35.545 13.471 1.00 62.31 252 LYS A C 1
ATOM 2032 O O . LYS A 1 252 ? -38.062 -36.645 13.207 1.00 62.31 252 LYS A O 1
ATOM 2037 N N . VAL A 1 253 ? -37.517 -34.575 12.560 1.00 64.38 253 VAL A N 1
ATOM 2038 C CA . VAL A 1 253 ? -38.008 -34.701 11.175 1.00 64.38 253 VAL A CA 1
ATOM 2039 C C . VAL A 1 253 ? -37.193 -35.706 10.348 1.00 64.38 253 VAL A C 1
ATOM 2041 O O . VAL A 1 253 ? -37.754 -36.398 9.511 1.00 64.38 253 VAL A O 1
ATOM 2044 N N . MET A 1 254 ? -35.877 -35.807 10.566 1.00 57.09 254 MET A N 1
ATOM 2045 C CA . MET A 1 254 ? -35.000 -36.666 9.753 1.00 57.09 254 MET A CA 1
ATOM 2046 C C . MET A 1 254 ? -34.895 -38.121 10.234 1.00 57.09 254 MET A C 1
ATOM 2048 O O . MET A 1 254 ? -34.452 -38.961 9.455 1.00 57.09 254 MET A O 1
ATOM 2052 N N . TYR A 1 255 ? -35.230 -38.428 11.494 1.00 54.41 255 TYR A N 1
ATOM 2053 C CA . TYR A 1 255 ? -35.049 -39.772 12.074 1.00 54.41 255 TYR A CA 1
ATOM 2054 C C . TYR A 1 255 ? -36.336 -40.438 12.577 1.00 54.41 255 TYR A C 1
ATOM 2056 O O . TYR A 1 255 ? -36.285 -41.618 12.920 1.00 54.41 255 TYR A O 1
ATOM 2064 N N . ASP A 1 256 ? -37.460 -39.724 12.637 1.00 49.22 256 ASP A N 1
ATOM 2065 C CA . ASP A 1 256 ? -38.745 -40.285 13.055 1.00 49.22 256 ASP A CA 1
ATOM 2066 C C . ASP A 1 256 ? -39.620 -40.503 11.807 1.00 49.22 256 ASP A C 1
ATOM 2068 O O . ASP A 1 256 ? -40.156 -39.559 11.233 1.00 49.22 256 ASP A O 1
ATOM 2072 N N . GLU A 1 257 ? -39.739 -41.753 11.345 1.00 48.62 257 GLU A N 1
ATOM 2073 C CA . GLU A 1 257 ? -40.535 -42.146 10.162 1.00 48.62 257 GLU A CA 1
ATOM 2074 C C . GLU A 1 257 ? -42.064 -42.063 10.384 1.00 48.62 257 GLU A C 1
ATOM 2076 O O . GLU A 1 257 ? -42.851 -42.503 9.546 1.00 48.62 257 GLU A O 1
ATOM 2081 N N . SER A 1 258 ? -42.521 -41.459 11.482 1.00 54.50 258 SER A N 1
ATOM 2082 C CA . SER A 1 258 ? -43.928 -41.104 11.668 1.00 54.50 258 SER A CA 1
ATOM 2083 C C . SER A 1 258 ? -44.058 -39.804 12.448 1.00 54.50 258 SER A C 1
ATOM 2085 O O . SER A 1 258 ? -43.795 -39.767 13.648 1.00 54.50 258 SER A O 1
ATOM 2087 N N . SER A 1 259 ? -44.493 -38.725 11.808 1.00 52.38 259 SER A N 1
ATOM 2088 C CA . SER A 1 259 ? -45.002 -37.554 12.527 1.00 52.38 259 SER A CA 1
ATOM 2089 C C . SER A 1 259 ? -46.007 -36.823 11.644 1.00 52.38 259 SER A C 1
ATOM 2091 O O . SER A 1 259 ? -45.649 -36.323 10.579 1.00 52.38 259 SER A O 1
ATOM 2093 N N . ASP A 1 260 ? -47.265 -36.800 12.091 1.00 62.81 260 ASP A N 1
ATOM 2094 C CA . ASP A 1 260 ? -48.358 -36.020 11.506 1.00 62.81 260 ASP A CA 1
ATOM 2095 C C . ASP A 1 260 ? -47.931 -34.552 11.331 1.00 62.81 260 ASP A C 1
ATOM 2097 O O . ASP A 1 260 ? -47.455 -33.915 12.277 1.00 62.81 260 ASP A O 1
ATOM 2101 N N . GLU A 1 261 ? -48.138 -33.989 10.136 1.00 55.75 261 GLU A N 1
ATOM 2102 C CA . GLU A 1 261 ? -47.810 -32.588 9.811 1.00 55.75 261 GLU A CA 1
ATOM 2103 C C . GLU A 1 261 ? -48.456 -31.589 10.793 1.00 55.75 261 GLU A C 1
ATOM 2105 O O . GLU A 1 261 ? -47.911 -30.516 11.067 1.00 55.75 261 GLU A O 1
ATOM 2110 N N . GLU A 1 262 ? -49.593 -31.963 11.381 1.00 59.59 262 GLU A N 1
ATOM 2111 C CA . GLU A 1 262 ? -50.328 -31.165 12.360 1.00 59.59 262 GLU A CA 1
ATOM 2112 C C . GLU A 1 262 ? -49.596 -31.055 13.714 1.00 59.59 262 GLU A C 1
ATOM 2114 O O . GLU A 1 262 ? -49.661 -30.017 14.379 1.00 59.59 262 GLU A O 1
ATOM 2119 N N . GLU A 1 263 ? -48.818 -32.070 14.105 1.00 59.91 263 GLU A N 1
ATOM 2120 C CA . GLU A 1 263 ? -48.032 -32.056 15.345 1.00 59.91 263 GLU A CA 1
ATOM 2121 C C . GLU A 1 263 ? -46.805 -31.137 15.219 1.00 59.91 263 GLU A C 1
ATOM 2123 O O . GLU A 1 263 ? -46.479 -30.389 16.145 1.00 59.91 263 GLU A O 1
ATOM 2128 N N . VAL A 1 264 ? -46.170 -31.115 14.041 1.00 58.59 264 VAL A N 1
ATOM 2129 C CA . VAL A 1 264 ? -45.039 -30.221 13.737 1.00 58.59 264 VAL A CA 1
ATOM 2130 C C . VAL A 1 264 ? -45.495 -28.759 13.694 1.00 58.59 264 VAL A C 1
ATOM 2132 O O . VAL A 1 264 ? -44.847 -27.890 14.282 1.00 58.59 264 VAL A O 1
ATOM 2135 N N . LEU A 1 265 ? -46.641 -28.478 13.066 1.00 57.66 265 LEU A N 1
ATOM 2136 C CA . LEU A 1 265 ? -47.206 -27.126 12.989 1.00 57.66 265 LEU A CA 1
ATOM 2137 C C . LEU A 1 265 ? -47.652 -26.590 14.359 1.00 57.66 265 LEU A C 1
ATOM 2139 O O . LEU A 1 265 ? -47.456 -25.405 14.644 1.00 57.66 265 LEU A O 1
ATOM 2143 N N . ASN A 1 266 ? -48.195 -27.444 15.231 1.00 60.72 266 ASN A N 1
ATOM 2144 C CA . ASN A 1 266 ? -48.567 -27.049 16.593 1.00 60.72 266 ASN A CA 1
ATOM 2145 C C . ASN A 1 266 ? -47.345 -26.747 17.476 1.00 60.72 266 ASN A C 1
ATOM 2147 O O . ASN A 1 266 ? -47.398 -25.823 18.286 1.00 60.72 266 ASN A O 1
ATOM 2151 N N . LEU A 1 267 ? -46.222 -27.445 17.274 1.00 56.69 267 LEU A N 1
ATOM 2152 C CA . LEU A 1 267 ? -44.975 -27.207 18.013 1.00 56.69 267 LEU A CA 1
ATOM 2153 C C . LEU A 1 267 ? -44.260 -25.911 17.595 1.00 56.69 267 LEU A C 1
ATOM 2155 O O . LEU A 1 267 ? -43.574 -25.288 18.408 1.00 56.69 267 LEU A O 1
ATOM 2159 N N . ILE A 1 268 ? -44.416 -25.503 16.332 1.00 56.00 268 ILE A N 1
ATOM 2160 C CA . ILE A 1 268 ? -43.939 -24.205 15.840 1.00 56.00 268 ILE A CA 1
ATOM 2161 C C . ILE A 1 268 ? -44.782 -23.086 16.458 1.00 56.00 268 ILE A C 1
ATOM 2163 O O . ILE A 1 268 ? -44.222 -22.152 17.023 1.00 56.00 268 ILE A O 1
ATOM 2167 N N . ARG A 1 269 ? -46.118 -23.221 16.434 1.00 60.50 269 ARG A N 1
ATOM 2168 C CA . ARG A 1 269 ? -47.045 -22.224 16.997 1.00 60.50 269 ARG A CA 1
ATOM 2169 C C . ARG A 1 269 ? -46.885 -22.035 18.506 1.00 60.50 269 ARG A C 1
ATOM 2171 O O . ARG A 1 269 ? -47.002 -20.911 18.974 1.00 60.50 269 ARG A O 1
ATOM 2178 N N . SER A 1 270 ? -46.583 -23.094 19.260 1.00 60.41 270 SER A N 1
ATOM 2179 C CA . SER A 1 270 ? -46.422 -23.005 20.718 1.00 60.41 270 SER A CA 1
ATOM 2180 C C . SER A 1 270 ? -45.115 -22.346 21.180 1.00 60.41 270 SER A C 1
ATOM 2182 O O . SER A 1 270 ? -44.963 -22.115 22.373 1.00 60.41 270 SER A O 1
ATOM 2184 N N . ASN A 1 271 ? -44.149 -22.108 20.282 1.00 51.62 271 ASN A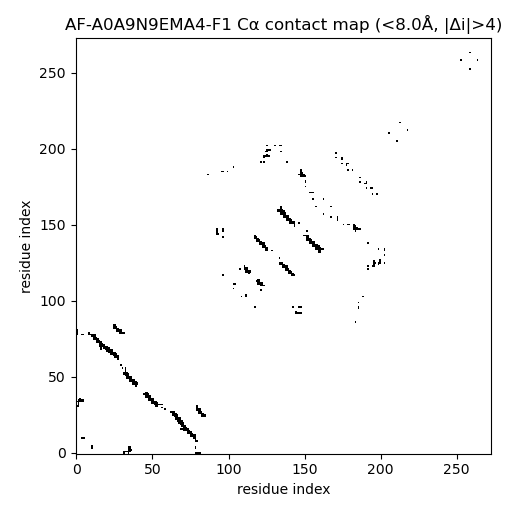 N 1
ATOM 2185 C CA . ASN A 1 271 ? -42.817 -21.577 20.618 1.00 51.62 271 ASN A CA 1
ATOM 2186 C C . ASN A 1 271 ? -42.516 -20.211 19.966 1.00 51.62 271 ASN A C 1
ATOM 2188 O O . ASN A 1 271 ? -41.385 -19.730 20.051 1.00 51.62 271 ASN A O 1
ATOM 2192 N N . THR A 1 272 ? -43.501 -19.612 19.289 1.00 46.44 272 THR A N 1
ATOM 2193 C CA . THR A 1 272 ? -43.415 -18.280 18.659 1.00 46.44 272 THR A CA 1
ATOM 2194 C C . THR A 1 272 ? -44.070 -17.147 19.463 1.00 46.44 272 THR A C 1
ATOM 2196 O O . THR A 1 272 ? -44.010 -16.009 19.002 1.00 46.44 272 THR A O 1
ATOM 2199 N N . ASP A 1 273 ? -44.626 -17.435 20.646 1.00 36.72 273 ASP A N 1
ATOM 2200 C CA . ASP A 1 273 ? -45.020 -16.439 21.666 1.00 36.72 273 ASP A CA 1
ATOM 2201 C C . ASP A 1 273 ? -43.890 -16.229 22.695 1.00 36.72 273 ASP A C 1
ATOM 2203 O O . ASP A 1 273 ? -43.672 -15.069 23.122 1.00 36.72 273 ASP A O 1
#

Foldseek 3Di:
DQEDDDVVQDDKDKDFAQAWFQWDFFKAQADDQWHKDWDADPVGDIDIDIDGDDPDDDDDSVRTDTDTDHGGDMDMHGPRMDTDDDQPPPLVQLVQLVVLVVVVCVVQVPQWADPDSFKIWGKAWAPDPVDPWTWIKIWIWGDDSRPPQDQTDTDIGTDTDDDDPVLRVVLVVVLVVQSVVQRSHSCVVVNRVSSNVSSNVVVVVCVVVPPPDDVVNVVVVVVVVVVVVVVVVVVVVVVVVVVVVVVVLCCCVVPPPDDDPVVSVVVVVVPPD